Protein AF-A0A7R9LYB0-F1 (afdb_monomer_lite)

Structure (mmCIF, N/CA/C/O backbone):
data_AF-A0A7R9LYB0-F1
#
_entry.id   AF-A0A7R9LYB0-F1
#
loop_
_atom_site.group_PDB
_atom_site.id
_atom_site.type_symbol
_atom_site.label_atom_id
_atom_site.label_alt_id
_atom_site.label_comp_id
_atom_site.label_asym_id
_atom_site.label_entity_id
_atom_site.label_seq_id
_atom_site.pdbx_PDB_ins_code
_atom_site.Cartn_x
_atom_site.Cartn_y
_atom_site.Cartn_z
_atom_site.occupancy
_atom_site.B_iso_or_equiv
_atom_site.auth_seq_id
_atom_site.auth_comp_id
_atom_site.auth_asym_id
_atom_site.auth_atom_id
_atom_site.pdbx_PDB_model_num
ATOM 1 N N . MET A 1 1 ? -12.186 -3.482 5.425 1.00 80.50 1 MET A N 1
ATOM 2 C CA . MET A 1 1 ? -13.319 -2.597 5.095 1.00 80.50 1 MET A CA 1
ATOM 3 C C . MET A 1 1 ? -12.775 -1.192 5.030 1.00 80.50 1 MET A C 1
ATOM 5 O O . MET A 1 1 ? -12.096 -0.794 5.966 1.00 80.50 1 MET A O 1
ATOM 9 N N . ASP A 1 2 ? -13.033 -0.519 3.928 1.00 85.94 2 ASP A N 1
ATOM 10 C CA . ASP A 1 2 ? -12.520 0.788 3.534 1.00 85.94 2 ASP A CA 1
ATOM 11 C C . ASP A 1 2 ? -13.640 1.576 2.843 1.00 85.94 2 ASP A C 1
ATOM 13 O O . ASP A 1 2 ? -14.608 0.981 2.367 1.00 85.94 2 ASP A O 1
ATOM 17 N N . GLU A 1 3 ? -13.522 2.906 2.843 1.00 83.31 3 GLU A N 1
ATOM 18 C CA . GLU A 1 3 ? -14.355 3.819 2.040 1.00 83.31 3 GLU A CA 1
ATOM 19 C C . GLU A 1 3 ? -15.882 3.609 2.158 1.00 83.31 3 GLU A C 1
ATOM 21 O O . GLU A 1 3 ? -16.624 3.648 1.173 1.00 83.31 3 GLU A O 1
ATOM 26 N N . VAL A 1 4 ? -16.390 3.397 3.378 1.00 86.31 4 VAL A N 1
ATOM 27 C CA . VAL A 1 4 ? -17.830 3.193 3.599 1.00 86.31 4 VAL A CA 1
ATOM 28 C C . VAL A 1 4 ? -18.619 4.455 3.227 1.00 86.31 4 VAL A C 1
ATOM 30 O O . VAL A 1 4 ? -18.423 5.531 3.791 1.00 86.31 4 VAL A O 1
ATOM 33 N N . TYR A 1 5 ? -19.560 4.311 2.292 1.00 87.19 5 TYR A N 1
ATOM 34 C CA . TYR A 1 5 ? -20.433 5.396 1.845 1.00 87.19 5 TYR A CA 1
ATOM 35 C C . TYR A 1 5 ? -21.732 5.452 2.664 1.00 87.19 5 TYR A C 1
ATOM 37 O O . TYR A 1 5 ? -22.680 4.695 2.430 1.00 87.19 5 TYR A O 1
ATOM 45 N N . TYR A 1 6 ? -21.782 6.369 3.631 1.00 88.69 6 TYR A N 1
ATOM 46 C CA . TYR A 1 6 ? -22.857 6.435 4.627 1.00 88.69 6 TYR A CA 1
ATOM 47 C C . TYR A 1 6 ? -24.201 6.960 4.108 1.00 88.69 6 TYR A C 1
ATOM 49 O O . TYR A 1 6 ? -25.237 6.600 4.663 1.00 88.69 6 TYR A O 1
ATOM 57 N N . GLU A 1 7 ? -24.233 7.744 3.029 1.00 91.31 7 GLU A N 1
ATOM 58 C CA . GLU A 1 7 ? -25.475 8.371 2.535 1.00 91.31 7 GLU A CA 1
ATOM 59 C C . GLU A 1 7 ? -26.540 7.327 2.135 1.00 91.31 7 GLU A C 1
ATOM 61 O O . GLU A 1 7 ? -27.748 7.537 2.293 1.00 91.31 7 GLU A O 1
ATOM 66 N N . CYS A 1 8 ? -26.112 6.146 1.674 1.00 93.06 8 CYS A N 1
ATOM 67 C CA . CYS A 1 8 ? -27.019 5.032 1.388 1.00 93.06 8 CYS A CA 1
ATOM 68 C C . CYS A 1 8 ? -27.667 4.467 2.666 1.00 93.06 8 CYS A C 1
ATOM 70 O O . CYS A 1 8 ? -28.855 4.145 2.677 1.00 93.06 8 CYS A O 1
ATOM 72 N N . TRP A 1 9 ? -26.917 4.385 3.766 1.00 93.69 9 TRP A N 1
ATOM 73 C CA . TRP A 1 9 ? -27.452 3.950 5.058 1.00 93.69 9 TRP A CA 1
ATOM 74 C C . TRP A 1 9 ? -28.391 4.996 5.650 1.00 93.69 9 TRP A C 1
ATOM 76 O O . TRP A 1 9 ? -29.470 4.664 6.135 1.00 93.69 9 TRP A O 1
ATOM 86 N N . GLU A 1 10 ? -28.018 6.268 5.540 1.00 92.00 10 GLU A N 1
ATOM 87 C CA . GLU A 1 10 ? -28.813 7.391 6.034 1.00 92.00 10 GLU A CA 1
ATOM 88 C C . GLU A 1 10 ? -30.115 7.585 5.255 1.00 92.00 10 GLU A C 1
ATOM 90 O O . GLU A 1 10 ? -31.100 8.072 5.806 1.00 92.00 10 GLU A O 1
ATOM 95 N N . SER A 1 11 ? -30.173 7.204 3.983 1.00 95.06 11 SER A N 1
ATOM 96 C CA . SER A 1 11 ? -31.409 7.289 3.196 1.00 95.06 11 SER A CA 1
ATOM 97 C C . SER A 1 11 ? -32.364 6.112 3.434 1.00 95.06 11 SER A C 1
ATOM 99 O O . SER A 1 11 ? -33.556 6.238 3.151 1.00 95.06 11 SER A O 1
ATOM 101 N N . ASN A 1 12 ? -31.896 4.998 4.007 1.00 96.75 12 ASN A N 1
ATOM 102 C CA . ASN A 1 12 ? -32.693 3.784 4.164 1.00 96.75 12 ASN A CA 1
ATOM 103 C C . ASN A 1 12 ? -33.531 3.784 5.473 1.00 96.75 12 ASN A C 1
ATOM 105 O O . ASN A 1 12 ? -32.969 3.836 6.573 1.00 96.75 12 ASN A O 1
ATOM 109 N N . PRO A 1 13 ? -34.876 3.680 5.399 1.00 97.00 13 PRO A N 1
ATOM 110 C CA . PRO A 1 13 ? -35.744 3.719 6.578 1.00 97.00 13 PRO A CA 1
ATOM 111 C C . PRO A 1 13 ? -35.619 2.487 7.488 1.00 97.00 13 PRO A C 1
ATOM 113 O O . PRO A 1 13 ? -35.791 2.612 8.701 1.00 97.00 13 PRO A O 1
ATOM 116 N N . GLU A 1 14 ? -35.301 1.311 6.946 1.00 97.81 14 GLU A N 1
ATOM 117 C CA . GLU A 1 14 ? -35.107 0.092 7.741 1.00 97.81 14 GLU A CA 1
ATOM 118 C C . GLU A 1 14 ? -33.824 0.178 8.567 1.00 97.81 14 GLU A C 1
ATOM 120 O O . GLU A 1 14 ? -33.823 -0.172 9.747 1.00 97.81 14 GLU A O 1
ATOM 125 N N . ILE A 1 15 ? -32.756 0.723 7.977 1.00 96.56 15 ILE A N 1
ATOM 126 C CA . ILE A 1 15 ? -31.487 0.953 8.677 1.00 96.56 15 ILE A CA 1
ATOM 127 C C . ILE A 1 15 ? -31.677 1.989 9.787 1.00 96.56 15 ILE A C 1
ATOM 129 O O . ILE A 1 15 ? -31.245 1.761 10.915 1.00 96.56 15 ILE A O 1
ATOM 133 N N . LYS A 1 16 ? -32.396 3.086 9.518 1.00 95.38 16 LYS A N 1
ATOM 134 C CA . LYS A 1 16 ? -32.750 4.074 10.551 1.00 95.38 16 LYS A CA 1
ATOM 135 C C . LYS A 1 16 ? -33.521 3.456 11.711 1.00 95.38 16 LYS A C 1
ATOM 137 O O . LYS A 1 16 ? -33.224 3.753 12.866 1.00 95.38 16 LYS A O 1
ATOM 142 N N . LYS A 1 17 ? -34.495 2.591 11.414 1.00 97.12 17 LYS A N 1
ATOM 143 C CA . LYS A 1 17 ? -35.249 1.871 12.444 1.00 97.12 17 LYS A CA 1
ATOM 144 C C . LYS A 1 17 ? -34.332 0.963 13.264 1.00 97.12 17 LYS A C 1
ATOM 146 O O . LYS A 1 17 ? -34.366 1.022 14.484 1.00 97.12 17 LYS A O 1
ATOM 151 N N . PHE A 1 18 ? -33.474 0.188 12.607 1.00 97.19 18 PHE A N 1
ATOM 152 C CA . PHE A 1 18 ? -32.506 -0.680 13.277 1.00 97.19 18 PHE A CA 1
ATOM 153 C C . PHE A 1 18 ? -31.550 0.099 14.194 1.00 97.19 18 PHE A C 1
ATOM 155 O O . PHE A 1 18 ? -31.307 -0.309 15.328 1.00 97.19 18 PHE A O 1
ATOM 162 N N . MET A 1 19 ? -31.044 1.246 13.729 1.00 96.69 19 MET A N 1
ATOM 163 C CA . MET A 1 19 ? -30.216 2.141 14.539 1.00 96.69 19 MET A CA 1
ATOM 164 C C . MET A 1 19 ? -30.979 2.654 15.763 1.00 96.69 19 MET A C 1
ATOM 166 O O . MET A 1 19 ? -30.444 2.621 16.869 1.00 96.69 19 MET A O 1
ATOM 170 N N . HIS A 1 20 ? -32.234 3.072 15.584 1.00 95.75 20 HIS A N 1
ATOM 171 C CA . HIS A 1 20 ? -33.090 3.518 16.682 1.00 95.75 20 HIS A CA 1
ATOM 172 C C . HIS A 1 20 ? -33.332 2.400 17.710 1.00 95.75 20 HIS A C 1
ATOM 174 O O . HIS A 1 20 ? -33.178 2.629 18.907 1.00 95.75 20 HIS A O 1
ATOM 180 N N . ASP A 1 21 ? -33.634 1.181 17.257 1.00 97.06 21 ASP A N 1
ATOM 181 C CA . ASP A 1 21 ? -33.881 0.018 18.122 1.00 97.06 21 ASP A CA 1
ATOM 182 C C . ASP A 1 21 ? -32.646 -0.367 18.965 1.00 97.06 21 ASP A C 1
ATOM 184 O O . ASP A 1 21 ? -32.781 -0.920 20.058 1.00 97.06 21 ASP A O 1
ATOM 188 N N . LEU A 1 22 ? -31.437 -0.045 18.488 1.00 95.44 22 LEU A N 1
ATOM 189 C CA . LEU A 1 22 ? -30.170 -0.280 19.188 1.00 95.44 22 LEU A CA 1
ATOM 190 C C . LEU A 1 22 ? -29.573 0.975 19.849 1.00 95.44 22 LEU A C 1
ATOM 192 O O . LEU A 1 22 ? -28.426 0.932 20.298 1.00 95.44 22 LEU A O 1
ATOM 196 N N . ASN A 1 23 ? -30.330 2.073 19.946 1.00 95.88 23 ASN A N 1
ATOM 197 C CA . ASN A 1 23 ? -29.885 3.354 20.513 1.00 95.88 23 ASN A CA 1
ATOM 198 C C . ASN A 1 23 ? -28.607 3.921 19.859 1.00 95.88 23 ASN A C 1
ATOM 200 O O . ASN A 1 23 ? -27.772 4.534 20.528 1.00 95.88 23 ASN A O 1
ATOM 204 N N . MET A 1 24 ? -28.441 3.716 18.553 1.00 94.38 24 MET A N 1
ATOM 205 C CA . MET A 1 24 ? -27.345 4.286 17.772 1.00 94.38 24 MET A CA 1
ATOM 206 C C . MET A 1 24 ? -27.738 5.667 17.247 1.00 94.38 24 MET A C 1
ATOM 208 O O . MET A 1 24 ? -28.782 5.834 16.618 1.00 94.38 24 MET A O 1
ATOM 212 N N . THR A 1 25 ? -26.882 6.657 17.480 1.00 89.94 25 THR A N 1
ATOM 213 C CA . THR A 1 25 ? -27.077 8.049 17.058 1.00 89.94 25 THR A CA 1
ATOM 214 C C . THR A 1 25 ? -26.298 8.403 15.796 1.00 89.94 25 THR A C 1
ATOM 216 O O . THR A 1 25 ? -26.693 9.326 15.088 1.00 89.94 25 THR A O 1
ATOM 219 N N . THR A 1 26 ? -25.212 7.684 15.491 1.00 88.88 26 THR A N 1
ATOM 220 C CA . THR A 1 26 ? -24.354 7.959 14.328 1.00 88.88 26 THR A CA 1
ATOM 221 C C . THR A 1 26 ? -24.135 6.717 13.468 1.00 88.88 26 THR A C 1
ATOM 223 O O . THR A 1 26 ? -24.133 5.585 13.953 1.00 88.88 26 THR A O 1
ATOM 226 N N . THR A 1 27 ? -23.904 6.919 12.171 1.00 87.19 27 THR A N 1
ATOM 227 C CA . THR A 1 27 ? -23.544 5.847 11.227 1.00 87.19 27 THR A CA 1
ATOM 228 C C . THR A 1 27 ? -22.205 5.187 11.566 1.00 87.19 27 THR A C 1
ATOM 230 O O . THR A 1 27 ? -22.052 3.991 11.338 1.00 87.19 27 THR A O 1
ATOM 233 N N . ALA A 1 28 ? -21.287 5.904 12.222 1.00 82.81 28 ALA A N 1
ATOM 234 C CA . ALA A 1 28 ? -20.055 5.329 12.769 1.00 82.81 28 ALA A CA 1
ATOM 235 C C . ALA A 1 28 ? -20.325 4.261 13.851 1.00 82.81 28 ALA A C 1
ATOM 237 O O . ALA A 1 28 ? -19.621 3.259 13.928 1.00 82.81 28 ALA A O 1
ATOM 238 N N . GLN A 1 29 ? -21.374 4.413 14.671 1.00 88.25 29 GLN A N 1
ATOM 239 C CA . GLN A 1 29 ? -21.763 3.374 15.638 1.00 88.25 29 GLN A CA 1
ATOM 240 C C . GLN A 1 29 ? -22.356 2.137 14.952 1.00 88.25 29 GLN A C 1
ATOM 242 O O . GLN A 1 29 ? -22.138 1.012 15.404 1.00 88.25 29 GLN A O 1
ATOM 247 N N . LEU A 1 30 ? -23.079 2.335 13.847 1.00 91.75 30 LEU A N 1
ATOM 248 C CA . LEU A 1 30 ? -23.568 1.236 13.018 1.00 91.75 30 LEU A CA 1
ATOM 249 C C . LEU A 1 30 ? -22.404 0.488 12.347 1.00 91.75 30 LEU A C 1
ATOM 251 O O . LEU A 1 30 ? -22.368 -0.743 12.361 1.00 91.75 30 LEU A O 1
ATOM 255 N N . GLU A 1 31 ? -21.421 1.222 11.827 1.00 88.31 31 GLU A N 1
ATOM 256 C CA . GLU A 1 31 ? -20.181 0.661 11.290 1.00 88.31 31 GLU A CA 1
ATOM 257 C C . GLU A 1 31 ? -19.425 -0.137 12.368 1.00 88.31 31 GLU A C 1
ATOM 259 O O . GLU A 1 31 ? -19.104 -1.308 12.166 1.00 88.31 31 GLU A O 1
ATOM 264 N N . GLN A 1 32 ? -19.231 0.447 13.554 1.00 85.94 32 GLN A N 1
ATOM 265 C CA . GLN A 1 32 ? -18.648 -0.216 14.724 1.00 85.94 32 GLN A CA 1
ATOM 266 C C . GLN A 1 32 ? -19.373 -1.523 15.066 1.00 85.94 32 GLN A C 1
ATOM 268 O O . GLN A 1 32 ? -18.720 -2.523 15.385 1.00 85.94 32 GLN A O 1
ATOM 273 N N . TYR A 1 33 ? -20.707 -1.528 15.027 1.00 91.06 33 TYR A N 1
ATOM 274 C CA . TYR A 1 33 ? -21.511 -2.721 15.283 1.00 91.06 33 TYR A CA 1
ATOM 275 C C . TYR A 1 33 ? -21.243 -3.813 14.241 1.00 91.06 33 TYR A C 1
ATOM 277 O O . TYR A 1 33 ? -20.996 -4.967 14.604 1.00 91.06 33 TYR A O 1
ATOM 285 N N . TYR A 1 34 ? -21.242 -3.448 12.956 1.00 91.88 34 TYR A N 1
ATOM 286 C CA . TYR A 1 34 ? -20.966 -4.367 11.853 1.00 91.88 34 TYR A CA 1
ATOM 287 C C . TYR A 1 34 ? -19.551 -4.954 11.931 1.00 91.88 34 TYR A C 1
ATOM 289 O O . TYR A 1 34 ? -19.383 -6.178 11.882 1.00 91.88 34 TYR A O 1
ATOM 297 N N . VAL A 1 35 ? -18.537 -4.099 12.106 1.00 87.94 35 VAL A N 1
ATOM 298 C CA . VAL A 1 35 ? -17.134 -4.519 12.193 1.00 87.94 35 VAL A CA 1
ATOM 299 C C . VAL A 1 35 ? -16.946 -5.442 13.385 1.00 87.94 35 VAL A C 1
ATOM 301 O O . VAL A 1 35 ? -16.498 -6.570 13.203 1.00 87.94 35 VAL A O 1
ATOM 304 N N . LYS A 1 36 ? -17.373 -5.034 14.587 1.00 86.25 36 LYS A N 1
ATOM 305 C CA . LYS A 1 36 ? -17.210 -5.845 15.802 1.00 86.25 36 LYS A CA 1
ATOM 306 C C . LYS A 1 36 ? -17.816 -7.237 15.647 1.00 86.25 36 LYS A C 1
ATOM 308 O O . LYS A 1 36 ? -17.147 -8.231 15.917 1.00 86.25 36 LYS A O 1
ATOM 313 N N . ARG A 1 37 ? -19.054 -7.322 15.154 1.00 90.62 37 ARG A N 1
ATOM 314 C CA . ARG A 1 37 ? -19.733 -8.604 14.931 1.00 90.62 37 ARG A CA 1
ATOM 315 C C . ARG A 1 37 ? -19.001 -9.471 13.903 1.00 90.62 37 ARG A C 1
ATOM 317 O O . ARG A 1 37 ? -18.905 -10.684 14.082 1.00 90.62 37 ARG A O 1
ATOM 324 N N . THR A 1 38 ? -18.468 -8.861 12.846 1.00 89.88 38 THR A N 1
ATOM 325 C CA . THR A 1 38 ? -17.685 -9.563 11.818 1.00 89.88 38 THR A CA 1
ATOM 326 C C . THR A 1 38 ? -16.393 -10.133 12.401 1.00 89.88 38 THR A C 1
ATOM 328 O O . THR A 1 38 ? -16.115 -11.317 12.222 1.00 89.88 38 THR A O 1
ATOM 331 N N . LEU A 1 39 ? -15.647 -9.339 13.171 1.00 85.69 39 LEU A N 1
ATOM 332 C CA . LEU A 1 39 ? -14.410 -9.784 13.820 1.00 85.69 39 LEU A CA 1
ATOM 333 C C . LEU A 1 39 ? -14.656 -10.903 14.836 1.00 85.69 39 LEU A C 1
ATOM 335 O O . LEU A 1 39 ? -13.909 -11.878 14.876 1.00 85.69 39 LEU A O 1
ATOM 339 N N . GLU A 1 40 ? -15.726 -10.802 15.627 1.00 86.75 40 GLU A N 1
ATOM 340 C CA . GLU A 1 40 ? -16.130 -11.858 16.559 1.00 86.75 40 GLU A CA 1
ATOM 341 C C . GLU A 1 40 ? -16.438 -13.174 15.832 1.00 86.75 40 GLU A C 1
ATOM 343 O O . GLU A 1 40 ? -16.074 -14.244 16.323 1.00 86.75 40 GLU A O 1
ATOM 348 N N . ASN A 1 41 ? -17.076 -13.117 14.660 1.00 90.25 41 ASN A N 1
ATOM 349 C CA . ASN A 1 41 ? -17.347 -14.305 13.852 1.00 90.25 41 ASN A CA 1
ATOM 350 C C . ASN A 1 41 ? -16.057 -14.928 13.306 1.00 90.25 41 ASN A C 1
ATOM 352 O O . ASN A 1 41 ? -15.877 -16.136 13.436 1.00 90.25 41 ASN A O 1
ATOM 356 N N . VAL A 1 42 ? -15.141 -14.123 12.761 1.00 89.19 42 VAL A N 1
ATOM 357 C CA . VAL A 1 42 ? -13.844 -14.614 12.259 1.00 89.19 42 VAL A CA 1
ATOM 358 C C . VAL A 1 42 ? -13.035 -15.259 13.388 1.00 89.19 42 VAL A C 1
ATOM 360 O O . VAL A 1 42 ? -12.526 -16.371 13.236 1.00 89.19 42 VAL A O 1
ATOM 363 N N . LYS A 1 43 ? -13.011 -14.621 14.565 1.00 85.44 43 LYS A N 1
ATOM 364 C CA . LYS A 1 43 ? -12.331 -15.143 15.755 1.00 85.44 43 LYS A CA 1
ATOM 365 C C . LYS A 1 43 ? -12.908 -16.478 16.226 1.00 85.44 43 LYS A C 1
ATOM 367 O O . LYS A 1 43 ? -12.147 -17.365 16.599 1.00 85.44 43 LYS A O 1
ATOM 372 N N . LYS A 1 44 ? -14.234 -16.656 16.189 1.00 90.88 44 LYS A N 1
ATOM 373 C CA . LYS A 1 44 ? -14.890 -17.931 16.548 1.00 90.88 44 LYS A CA 1
ATOM 374 C C . LYS A 1 44 ? -14.483 -19.090 15.638 1.00 90.88 44 LYS A C 1
ATOM 376 O O . LYS A 1 44 ? -14.501 -20.230 16.087 1.00 90.88 44 LYS A O 1
ATOM 381 N N . ILE A 1 45 ? -14.120 -18.805 14.389 1.00 92.56 45 ILE A N 1
ATOM 382 C CA . ILE A 1 45 ? -13.674 -19.811 13.415 1.00 92.56 45 ILE A CA 1
ATOM 383 C C . ILE A 1 45 ? -12.163 -20.102 13.577 1.00 92.56 45 ILE A C 1
ATOM 385 O O . ILE A 1 45 ? -11.653 -21.068 13.022 1.00 92.56 45 ILE A O 1
ATOM 389 N N . GLY A 1 46 ? -11.445 -19.320 14.392 1.00 89.31 46 GLY A N 1
ATOM 390 C CA . GLY A 1 46 ? -10.027 -19.534 14.699 1.00 89.31 46 GLY A CA 1
ATOM 391 C C . GLY A 1 46 ? -9.056 -18.864 13.726 1.00 89.31 46 GLY A C 1
ATOM 392 O O . GLY A 1 46 ? -7.861 -19.146 13.776 1.00 89.31 46 GLY A O 1
ATOM 393 N N . TYR A 1 47 ? -9.540 -17.970 12.859 1.00 89.12 47 TYR A N 1
ATOM 394 C CA . TYR A 1 47 ? -8.689 -17.197 11.957 1.00 89.12 47 TYR A CA 1
ATOM 395 C C . TYR A 1 47 ? -8.284 -15.855 12.571 1.00 89.12 47 TYR A C 1
ATOM 397 O O . TYR A 1 47 ? -9.041 -15.225 13.313 1.00 89.12 47 TYR A O 1
ATOM 405 N N . LYS A 1 48 ? -7.081 -15.403 12.211 1.00 85.00 48 LYS A N 1
ATOM 406 C CA . LYS A 1 48 ? -6.653 -14.014 12.398 1.00 85.00 48 LYS A CA 1
ATOM 407 C C . LYS A 1 48 ? -7.253 -13.146 11.298 1.00 85.00 48 LYS A C 1
ATOM 409 O O . LYS A 1 48 ? -7.668 -13.650 10.256 1.00 85.00 48 LYS A O 1
ATOM 414 N N . TYR A 1 49 ? -7.275 -11.841 11.519 1.00 85.69 49 TYR A N 1
ATOM 415 C CA . TYR A 1 49 ? -7.805 -10.898 10.548 1.00 85.69 49 TYR A CA 1
ATOM 416 C C . TYR A 1 49 ? -6.907 -9.672 10.408 1.00 85.69 49 TYR A C 1
ATOM 418 O O . TYR A 1 49 ? -6.232 -9.243 11.346 1.00 85.69 49 TYR A O 1
ATOM 426 N N . MET A 1 50 ? -6.954 -9.108 9.207 1.00 91.69 50 MET A N 1
ATOM 427 C CA . MET A 1 50 ? -6.357 -7.835 8.841 1.00 91.69 50 MET A CA 1
ATOM 428 C C . MET A 1 50 ? -7.472 -6.912 8.351 1.00 91.69 50 MET A C 1
ATOM 430 O O . MET A 1 50 ? -8.428 -7.367 7.719 1.00 91.69 50 MET A O 1
ATOM 434 N N . THR A 1 51 ? -7.379 -5.622 8.658 1.00 92.75 51 THR A N 1
ATOM 435 C CA . THR A 1 51 ? -8.311 -4.610 8.148 1.00 92.75 51 THR A CA 1
ATOM 436 C C . THR A 1 51 ? -7.550 -3.417 7.602 1.00 92.75 51 THR A C 1
ATOM 438 O O . THR A 1 51 ? -6.507 -3.061 8.136 1.00 92.75 51 THR A O 1
ATOM 441 N N . TRP A 1 52 ? -8.119 -2.735 6.612 1.00 95.00 52 TRP A N 1
ATOM 442 C CA . TRP A 1 52 ? -7.759 -1.351 6.314 1.00 95.00 52 TRP A CA 1
ATOM 443 C C . TRP A 1 52 ? -7.929 -0.453 7.544 1.00 95.00 52 TRP A C 1
ATOM 445 O O . TRP A 1 52 ? -8.692 -0.789 8.454 1.00 95.00 52 TRP A O 1
ATOM 455 N N . GLN A 1 53 ? -7.231 0.682 7.566 1.00 94.69 53 GLN A N 1
ATOM 456 C CA . GLN A 1 53 ? -7.202 1.613 8.700 1.00 94.69 53 GLN A CA 1
ATOM 457 C C . GLN A 1 53 ? -8.548 2.267 9.063 1.00 94.69 53 GLN A C 1
ATOM 459 O O . GLN A 1 53 ? -8.710 2.699 10.202 1.00 94.69 53 GLN A O 1
ATOM 464 N N . ASP A 1 54 ? -9.520 2.321 8.147 1.00 92.12 54 ASP A N 1
ATOM 465 C CA . ASP A 1 54 ? -10.771 3.080 8.298 1.00 92.12 54 ASP A CA 1
ATOM 466 C C . ASP A 1 54 ? -11.553 2.807 9.586 1.00 92.12 54 ASP A C 1
ATOM 468 O O . ASP A 1 54 ? -11.891 3.776 10.267 1.00 92.12 54 ASP A O 1
ATOM 472 N N . PRO A 1 55 ? -11.784 1.549 10.012 1.00 88.62 55 PRO A N 1
ATOM 473 C CA . PRO A 1 55 ? -12.475 1.302 11.269 1.00 88.62 55 PRO A CA 1
ATOM 474 C C . PRO A 1 55 ? -11.717 1.924 12.445 1.00 88.62 55 PRO A C 1
ATOM 476 O O . PRO A 1 55 ? -12.313 2.565 13.307 1.00 88.62 55 PRO A O 1
ATOM 479 N N . VAL A 1 56 ? -10.388 1.792 12.475 1.00 90.19 56 VAL A N 1
ATOM 480 C CA . VAL A 1 56 ? -9.568 2.320 13.573 1.00 90.19 56 VAL A CA 1
ATOM 481 C C . VAL A 1 56 ? -9.595 3.850 13.596 1.00 90.19 56 VAL A C 1
ATOM 483 O O . VAL A 1 56 ? -9.675 4.422 14.690 1.00 90.19 56 VAL A O 1
ATOM 486 N N . ASP A 1 57 ? -9.583 4.487 12.419 1.00 89.50 57 ASP A N 1
ATOM 487 C CA . ASP A 1 57 ? -9.745 5.937 12.246 1.00 89.50 57 ASP A CA 1
ATOM 488 C C . ASP A 1 57 ? -11.115 6.416 12.759 1.00 89.50 57 ASP A C 1
ATOM 490 O O . ASP A 1 57 ? -11.201 7.456 13.413 1.00 89.50 57 ASP A O 1
ATOM 494 N N . ASN A 1 58 ? -12.170 5.623 12.545 1.00 84.56 58 ASN A N 1
ATOM 495 C CA . ASN A 1 58 ? -13.543 5.914 12.975 1.00 84.56 58 ASN A CA 1
ATOM 496 C C . ASN A 1 58 ? -13.807 5.571 14.454 1.00 84.56 58 ASN A C 1
ATOM 498 O O . ASN A 1 58 ? -14.947 5.595 14.919 1.00 84.56 58 ASN A O 1
ATOM 502 N N . GLY A 1 59 ? -12.754 5.275 15.221 1.00 81.19 59 GLY A N 1
ATOM 503 C CA . GLY A 1 59 ? -12.850 4.995 16.651 1.00 81.19 59 GLY A CA 1
ATOM 504 C C . GLY A 1 59 ? -13.181 3.543 16.982 1.00 81.19 59 GLY A C 1
ATOM 505 O O . GLY A 1 59 ? -13.403 3.241 18.153 1.00 81.19 59 GLY A O 1
ATOM 506 N N . VAL A 1 60 ? -13.152 2.641 15.995 1.00 81.44 60 VAL A N 1
ATOM 507 C CA . VAL A 1 60 ? -13.415 1.224 16.228 1.00 81.44 60 VAL A CA 1
ATOM 508 C C . VAL A 1 60 ? -12.298 0.583 17.041 1.00 81.44 60 VAL A C 1
ATOM 510 O O . VAL A 1 60 ? -11.106 0.726 16.745 1.00 81.44 60 VAL A O 1
ATOM 513 N N . GLU A 1 61 ? -12.693 -0.121 18.100 1.00 82.44 61 GLU A N 1
ATOM 514 C CA . GLU A 1 61 ? -11.793 -0.957 18.890 1.00 82.44 61 GLU A CA 1
ATOM 515 C C . GLU A 1 61 ? -11.685 -2.353 18.271 1.00 82.44 61 GLU A C 1
ATOM 517 O O . GLU A 1 61 ? -12.667 -3.089 18.152 1.00 82.44 61 GLU A O 1
ATOM 522 N N . MET A 1 62 ? -10.464 -2.713 17.886 1.00 83.25 62 MET A N 1
ATOM 523 C CA . MET A 1 62 ? -10.103 -4.022 17.347 1.00 83.25 62 MET A CA 1
ATOM 524 C C . MET A 1 62 ? -9.470 -4.874 18.459 1.00 83.25 62 MET A C 1
ATOM 526 O O . MET A 1 62 ? -8.941 -4.330 19.435 1.00 83.25 62 MET A O 1
ATOM 530 N N . ALA A 1 63 ? -9.469 -6.205 18.332 1.00 82.69 63 ALA A N 1
ATOM 531 C CA . ALA A 1 63 ? -8.723 -7.042 19.279 1.00 82.69 63 ALA A CA 1
ATOM 532 C C . ALA A 1 63 ? -7.213 -6.739 19.234 1.00 82.69 63 ALA A C 1
ATOM 534 O O . ALA A 1 63 ? -6.686 -6.259 18.232 1.00 82.69 63 ALA A O 1
ATOM 535 N N . SER A 1 64 ? -6.499 -7.024 20.318 1.00 83.19 64 SER A N 1
ATOM 536 C CA . SER A 1 64 ? -5.076 -6.686 20.455 1.00 83.19 64 SER A CA 1
ATOM 537 C C . SER A 1 64 ? -4.158 -7.367 19.433 1.00 83.19 64 SER A C 1
ATOM 539 O O . SER A 1 64 ? -3.081 -6.859 19.160 1.00 83.19 64 SER A O 1
ATOM 541 N N . ASP A 1 65 ? -4.567 -8.508 18.882 1.00 85.62 65 ASP A N 1
ATOM 542 C CA . ASP A 1 65 ? -3.839 -9.292 17.877 1.00 85.62 65 ASP A CA 1
ATOM 543 C C . ASP A 1 65 ? -4.224 -8.942 16.428 1.00 85.62 65 ASP A C 1
ATOM 545 O O . ASP A 1 65 ? -3.881 -9.670 15.498 1.00 85.62 65 ASP A O 1
ATOM 549 N N . SER A 1 66 ? -4.946 -7.836 16.231 1.00 88.44 66 SER A N 1
ATOM 550 C CA . SER A 1 66 ? -5.361 -7.366 14.906 1.00 88.44 66 SER A CA 1
ATOM 551 C C . SER A 1 66 ? -4.204 -6.708 14.158 1.00 88.44 66 SER A C 1
ATOM 553 O O . SER A 1 66 ? -3.436 -5.942 14.744 1.00 88.44 66 SER A O 1
ATOM 555 N N . VAL A 1 67 ? -4.154 -6.930 12.843 1.00 94.56 67 VAL A N 1
ATOM 556 C CA . VAL A 1 67 ? -3.252 -6.212 11.933 1.00 94.56 67 VAL A CA 1
ATOM 557 C C . VAL A 1 67 ? -4.029 -5.120 11.198 1.00 94.56 67 VAL A C 1
ATOM 559 O O . VAL A 1 67 ? -5.123 -5.360 10.679 1.00 94.56 67 VAL A O 1
ATOM 562 N N . VAL A 1 68 ? -3.470 -3.912 11.160 1.00 95.75 68 VAL A N 1
ATOM 563 C CA . VAL A 1 68 ? -4.061 -2.741 10.507 1.00 95.75 68 VAL A CA 1
ATOM 564 C C . VAL A 1 68 ? -3.223 -2.354 9.294 1.00 95.75 68 VAL A C 1
ATOM 566 O O . VAL A 1 68 ? -2.041 -2.046 9.411 1.00 95.75 68 VAL A O 1
ATOM 569 N N . GLN A 1 69 ? -3.837 -2.342 8.121 1.00 97.25 69 GLN A N 1
ATOM 570 C CA . GLN A 1 69 ? -3.194 -1.943 6.883 1.00 97.25 69 GLN A CA 1
ATOM 571 C C . GLN A 1 69 ? -3.404 -0.446 6.637 1.00 97.25 69 GLN A C 1
ATOM 573 O O . GLN A 1 69 ? -4.536 0.023 6.467 1.00 97.25 69 GLN A O 1
ATOM 578 N N . LEU A 1 70 ? -2.303 0.304 6.643 1.00 96.62 70 LEU A N 1
ATOM 579 C CA . LEU A 1 70 ? -2.292 1.734 6.354 1.00 96.62 70 LEU A CA 1
ATOM 580 C C . LEU A 1 70 ? -2.228 1.948 4.853 1.00 96.62 70 LEU A C 1
ATOM 582 O O . LEU A 1 70 ? -1.339 1.418 4.184 1.00 96.62 70 LEU A O 1
ATOM 586 N N . TRP A 1 71 ? -3.162 2.738 4.343 1.00 96.12 71 TRP A N 1
ATOM 587 C CA . TRP A 1 71 ? -3.318 2.959 2.911 1.00 96.12 71 TRP A CA 1
ATOM 588 C C . TRP A 1 71 ? -3.548 4.425 2.544 1.00 96.12 71 TRP A C 1
ATOM 590 O O . TRP A 1 71 ? -3.288 4.814 1.412 1.00 96.12 71 TRP A O 1
ATOM 600 N N . LYS A 1 72 ? -3.968 5.265 3.499 1.00 95.50 72 LYS A N 1
ATOM 601 C CA . LYS A 1 72 ? -4.200 6.695 3.269 1.00 95.50 72 LYS A CA 1
ATOM 602 C C . LYS A 1 72 ? -2.879 7.459 3.248 1.00 95.50 72 LYS A C 1
ATOM 604 O O . LYS A 1 72 ? -2.028 7.252 4.118 1.00 95.50 72 LYS A O 1
ATOM 609 N N . ASP A 1 73 ? -2.743 8.361 2.283 1.00 94.25 73 ASP A N 1
ATOM 610 C CA . ASP A 1 73 ? -1.655 9.333 2.178 1.00 94.25 73 ASP A CA 1
ATOM 611 C C . ASP A 1 73 ? -2.099 10.562 1.370 1.00 94.25 73 ASP A C 1
ATOM 613 O O . ASP A 1 73 ? -3.065 10.489 0.606 1.00 94.25 73 ASP A O 1
ATOM 617 N N . THR A 1 74 ? -1.386 11.684 1.508 1.00 92.38 74 THR A N 1
ATOM 618 C CA . THR A 1 74 ? -1.651 12.926 0.758 1.00 92.38 74 THR A CA 1
ATOM 619 C C . THR A 1 74 ? -1.619 12.728 -0.756 1.00 92.38 74 THR A C 1
ATOM 621 O O . THR A 1 74 ? -2.291 13.461 -1.482 1.00 92.38 74 THR A O 1
ATOM 624 N N . GLU A 1 75 ? -0.885 11.729 -1.247 1.00 86.81 75 GLU A N 1
ATOM 625 C CA . GLU A 1 75 ? -0.832 11.387 -2.667 1.00 86.81 75 GLU A CA 1
ATOM 626 C C . GLU A 1 75 ? -2.165 10.900 -3.247 1.00 86.81 75 GLU A C 1
ATOM 628 O O . GLU A 1 75 ? -2.386 11.031 -4.451 1.00 86.81 75 GLU A O 1
ATOM 633 N N . LEU A 1 76 ? -3.070 10.380 -2.411 1.00 89.19 76 LEU A N 1
ATOM 634 C CA . LEU A 1 76 ? -4.399 9.937 -2.842 1.00 89.19 76 LEU A CA 1
ATOM 635 C C . LEU A 1 76 ? -5.400 11.093 -2.954 1.00 89.19 76 LEU A C 1
ATOM 637 O O . LEU A 1 76 ? -6.448 10.950 -3.585 1.00 89.19 76 LEU A O 1
ATOM 641 N N . GLY A 1 77 ? -5.090 12.252 -2.369 1.00 89.44 77 GLY A N 1
ATOM 642 C CA . GLY A 1 77 ? -5.925 13.440 -2.467 1.00 89.44 77 GLY A CA 1
ATOM 643 C C . GLY A 1 77 ? -5.799 14.393 -1.276 1.00 89.44 77 GLY A C 1
ATOM 644 O O . GLY A 1 77 ? -5.301 14.026 -0.212 1.00 89.44 77 GLY A O 1
ATOM 645 N N . PRO A 1 78 ? -6.320 15.626 -1.419 1.00 89.25 78 PRO A N 1
ATOM 646 C CA . PRO A 1 78 ? -6.151 16.699 -0.434 1.00 89.25 78 PRO A CA 1
ATOM 647 C C . PRO A 1 78 ? -6.898 16.465 0.887 1.00 89.25 78 PRO A C 1
ATOM 649 O O . PRO A 1 78 ? -6.685 17.197 1.849 1.00 89.25 78 PRO A O 1
ATOM 652 N N . ILE A 1 79 ? -7.798 15.479 0.932 1.00 90.69 79 ILE A N 1
ATOM 653 C CA . ILE A 1 79 ? -8.554 15.117 2.138 1.00 90.69 79 ILE A CA 1
ATOM 654 C C . ILE A 1 79 ? -7.737 14.257 3.110 1.00 90.69 79 ILE A C 1
ATOM 656 O O . ILE A 1 79 ? -8.098 14.147 4.282 1.00 90.69 79 ILE A O 1
ATOM 660 N N . TYR A 1 80 ? -6.655 13.639 2.631 1.00 93.31 80 TYR A N 1
ATOM 661 C CA . TYR A 1 80 ? -5.823 12.743 3.421 1.00 93.31 80 TYR A CA 1
ATOM 662 C C . TYR A 1 80 ? -4.619 13.476 4.009 1.00 93.31 80 TYR A C 1
ATOM 664 O O . TYR A 1 80 ? -4.143 14.481 3.483 1.00 93.31 80 TYR A O 1
ATOM 672 N N . LYS A 1 81 ? -4.132 12.957 5.134 1.00 93.31 81 LYS A N 1
ATOM 673 C CA . LYS A 1 81 ? -2.922 13.433 5.816 1.00 93.31 81 LYS A CA 1
ATOM 674 C C . LYS A 1 81 ? -1.706 12.617 5.365 1.00 93.31 81 LYS A C 1
ATOM 676 O O . LYS A 1 81 ? -1.892 11.550 4.782 1.00 93.31 81 LYS A O 1
ATOM 681 N N . PRO A 1 82 ? -0.470 13.063 5.652 1.00 93.62 82 PRO A N 1
ATOM 682 C CA . PRO A 1 82 ? 0.706 12.227 5.441 1.00 93.62 82 PRO A CA 1
ATOM 683 C C . PRO A 1 82 ? 0.553 10.898 6.187 1.00 93.62 82 PRO A C 1
ATOM 685 O O . PRO A 1 82 ? 0.153 10.897 7.355 1.00 93.62 82 PRO A O 1
ATOM 688 N N . TRP A 1 83 ? 0.887 9.775 5.547 1.00 93.69 83 TRP A N 1
ATOM 689 C CA . TRP A 1 83 ? 0.708 8.433 6.126 1.00 93.69 83 TRP A CA 1
ATOM 690 C C . TRP A 1 83 ? 1.316 8.297 7.537 1.00 93.69 83 TRP A C 1
ATOM 692 O O . TRP A 1 83 ? 0.724 7.677 8.422 1.00 93.69 83 TRP A O 1
ATOM 702 N N . GLY A 1 84 ? 2.452 8.958 7.792 1.00 92.62 84 GLY A N 1
ATOM 703 C CA . GLY A 1 84 ? 3.130 8.962 9.093 1.00 92.62 84 GLY A CA 1
ATOM 704 C C . GLY A 1 84 ? 2.314 9.575 10.240 1.00 92.62 84 GLY A C 1
ATOM 705 O O . GLY A 1 84 ? 2.556 9.264 11.408 1.00 92.62 84 GLY A O 1
ATOM 706 N N . GLU A 1 85 ? 1.319 10.416 9.943 1.00 92.88 85 GLU A N 1
ATOM 707 C CA . GLU A 1 85 ? 0.402 10.966 10.947 1.00 92.88 85 GLU A CA 1
ATOM 708 C C . GLU A 1 85 ? -0.678 9.966 11.376 1.00 92.88 85 GLU A C 1
ATOM 710 O O . GLU A 1 85 ? -1.098 9.993 12.536 1.00 92.88 85 GLU A O 1
ATOM 715 N N . TYR A 1 86 ? -1.093 9.057 10.485 1.00 93.88 86 TYR A N 1
ATOM 716 C CA . TYR A 1 86 ? -2.060 7.999 10.803 1.00 93.88 86 TYR A CA 1
ATOM 717 C C . TYR A 1 86 ? -1.459 6.906 11.695 1.00 93.88 86 TYR A C 1
ATOM 719 O O . TYR A 1 86 ? -2.182 6.268 12.457 1.00 93.88 86 TYR A O 1
ATOM 727 N N . ILE A 1 87 ? -0.134 6.727 11.677 1.00 93.25 87 ILE A N 1
ATOM 728 C CA . ILE A 1 87 ? 0.539 5.698 12.482 1.00 93.25 87 ILE A CA 1
ATOM 729 C C . ILE A 1 87 ? 0.385 5.956 13.980 1.00 93.25 87 ILE A C 1
ATOM 731 O O . ILE A 1 87 ? 0.058 5.041 14.727 1.00 93.25 87 ILE A O 1
ATOM 735 N N . LYS A 1 88 ? 0.586 7.193 14.448 1.00 90.06 88 LYS A N 1
ATOM 736 C CA . LYS A 1 88 ? 0.587 7.519 15.888 1.00 90.06 88 LYS A CA 1
ATOM 737 C C . LYS A 1 88 ? -0.660 7.033 16.648 1.00 90.06 88 LYS A C 1
ATOM 739 O O . LYS A 1 88 ? -0.493 6.396 17.690 1.00 90.06 88 LYS A O 1
ATOM 744 N N . PRO A 1 89 ? -1.906 7.322 16.217 1.00 91.62 89 PRO A N 1
ATOM 745 C CA . PRO A 1 89 ? -3.092 6.842 16.929 1.00 91.62 89 PRO A CA 1
ATOM 746 C C . PRO A 1 89 ? -3.225 5.312 16.915 1.00 91.62 89 PRO A C 1
ATOM 748 O O . PRO A 1 89 ? -3.679 4.745 17.908 1.00 91.62 89 PRO A O 1
ATOM 751 N N . ILE A 1 90 ? -2.797 4.642 15.841 1.00 93.69 90 ILE A N 1
ATOM 752 C CA . ILE A 1 90 ? -2.831 3.177 15.717 1.00 93.69 90 ILE A CA 1
ATOM 753 C C . ILE A 1 90 ? -1.764 2.542 16.624 1.00 93.69 90 ILE A C 1
ATOM 755 O O . ILE A 1 90 ? -2.056 1.627 17.395 1.00 93.69 90 ILE A O 1
ATOM 759 N N . ALA A 1 91 ? -0.552 3.098 16.620 1.00 92.94 91 ALA A N 1
ATOM 760 C CA . ALA A 1 91 ? 0.574 2.649 17.429 1.00 92.94 91 ALA A CA 1
ATOM 761 C C . ALA A 1 91 ? 0.303 2.790 18.937 1.00 92.94 91 ALA A C 1
ATOM 763 O O . ALA A 1 91 ? 0.610 1.884 19.711 1.00 92.94 91 ALA A O 1
ATOM 764 N N . LYS A 1 92 ? -0.383 3.862 19.365 1.00 91.00 92 LYS A N 1
ATOM 765 C CA . LYS A 1 92 ? -0.850 4.024 20.758 1.00 91.00 92 LYS A CA 1
ATOM 766 C C . LYS A 1 92 ? -1.788 2.905 21.215 1.00 91.00 92 LYS A C 1
ATOM 768 O O . LYS A 1 92 ? -1.777 2.550 22.392 1.00 91.00 92 LYS A O 1
ATOM 773 N N . LYS A 1 93 ? -2.582 2.344 20.297 1.00 91.50 93 LYS A N 1
ATOM 774 C CA . LYS A 1 93 ? -3.442 1.176 20.551 1.00 91.50 93 LYS A CA 1
ATOM 775 C C . LYS A 1 93 ? -2.670 -0.155 20.500 1.00 91.50 93 LYS A C 1
ATOM 777 O O . LYS A 1 93 ? -3.255 -1.195 20.781 1.00 91.50 93 LYS A O 1
ATOM 782 N N . LYS A 1 94 ? -1.361 -0.120 20.210 1.00 93.50 94 LYS A N 1
ATOM 783 C CA . LYS A 1 94 ? -0.444 -1.269 20.109 1.00 93.50 94 LYS A CA 1
ATOM 784 C C . LYS A 1 94 ? -0.827 -2.287 19.031 1.00 93.50 94 LYS A C 1
ATOM 786 O O . LYS A 1 94 ? -0.488 -3.461 19.155 1.00 93.50 94 LYS A O 1
ATOM 791 N N . TYR A 1 95 ? -1.528 -1.851 17.988 1.00 94.50 95 TYR A N 1
ATOM 792 C CA . TYR A 1 95 ? -1.839 -2.723 16.860 1.00 94.50 95 TYR A CA 1
ATOM 793 C C . TYR A 1 95 ? -0.627 -2.892 15.951 1.00 94.50 95 TYR A C 1
ATOM 795 O O . TYR A 1 95 ? 0.121 -1.940 15.723 1.00 94.50 95 TYR A O 1
ATOM 803 N N . GLN A 1 96 ? -0.461 -4.103 15.420 1.00 96.00 96 GLN A N 1
ATOM 804 C CA . GLN A 1 96 ? 0.500 -4.357 14.354 1.00 96.00 96 GLN A CA 1
ATOM 805 C C . GLN A 1 96 ? 0.017 -3.712 13.057 1.00 96.00 96 GLN A C 1
ATOM 807 O O . GLN A 1 96 ? -1.187 -3.596 12.818 1.00 96.00 96 GLN A O 1
ATOM 812 N N . MET A 1 97 ? 0.961 -3.294 12.223 1.00 96.00 97 MET A N 1
ATOM 813 C CA . MET A 1 97 ? 0.693 -2.483 11.047 1.00 96.00 97 MET A CA 1
ATOM 814 C C . MET A 1 97 ? 1.406 -3.011 9.807 1.00 96.00 97 MET A C 1
ATOM 816 O O . MET A 1 97 ? 2.560 -3.428 9.869 1.00 96.00 97 MET A O 1
ATOM 820 N N . VAL A 1 98 ? 0.724 -2.926 8.670 1.00 97.12 98 VAL A N 1
ATOM 821 C CA . VAL A 1 98 ? 1.287 -3.163 7.335 1.00 97.12 98 VAL A CA 1
ATOM 822 C C . VAL A 1 98 ? 1.149 -1.868 6.545 1.00 97.12 98 VAL A C 1
ATOM 824 O O . VAL A 1 98 ? 0.055 -1.307 6.469 1.00 97.12 98 VAL A O 1
ATOM 827 N N . LEU A 1 99 ? 2.245 -1.359 5.982 1.00 97.00 99 LEU A N 1
ATOM 828 C CA . LEU A 1 99 ? 2.214 -0.123 5.197 1.00 97.00 99 LEU A CA 1
ATOM 829 C C . LEU A 1 99 ? 1.934 -0.416 3.720 1.00 97.00 99 LEU A C 1
ATOM 831 O O . LEU A 1 99 ? 2.604 -1.236 3.103 1.00 97.00 99 LEU A O 1
ATOM 835 N N . SER A 1 100 ? 0.988 0.307 3.133 1.00 96.94 100 SER A N 1
ATOM 836 C CA . SER A 1 100 ? 0.748 0.312 1.685 1.00 96.94 100 SER A CA 1
ATOM 837 C C . SER A 1 100 ? 0.600 1.715 1.095 1.00 96.94 100 SER A C 1
ATOM 839 O O . SER A 1 100 ? 0.698 1.866 -0.118 1.00 96.94 100 SER A O 1
ATOM 841 N N . SER A 1 101 ? 0.427 2.755 1.925 1.00 94.81 101 SER A N 1
ATOM 842 C CA . SER A 1 101 ? 0.022 4.094 1.476 1.00 94.81 101 SER A CA 1
ATOM 843 C C . SER A 1 101 ? 0.912 4.719 0.396 1.00 94.81 101 SER A C 1
ATOM 845 O O . SER A 1 101 ? 0.410 5.332 -0.537 1.00 94.81 101 SER A O 1
ATOM 847 N N . CYS A 1 102 ? 2.231 4.539 0.483 1.00 93.88 102 CYS A N 1
ATOM 848 C CA . CYS A 1 102 ? 3.187 5.073 -0.492 1.00 93.88 102 CYS A CA 1
ATOM 849 C C . CYS A 1 102 ? 3.487 4.114 -1.662 1.00 93.88 102 CYS A C 1
ATOM 851 O O . CYS A 1 102 ? 4.286 4.445 -2.540 1.00 93.88 102 CYS A O 1
ATOM 853 N N . TRP A 1 103 ? 2.877 2.924 -1.686 1.00 97.12 103 TRP A N 1
ATOM 854 C CA . TRP A 1 103 ? 3.127 1.854 -2.660 1.00 97.12 103 TRP A CA 1
ATOM 855 C C . TRP A 1 103 ? 1.885 1.512 -3.481 1.00 97.12 103 TRP A C 1
ATOM 857 O O . TRP A 1 103 ? 1.595 0.355 -3.778 1.00 97.12 103 TRP A O 1
ATOM 867 N N . TYR A 1 104 ? 1.163 2.545 -3.898 1.00 97.12 104 TYR A N 1
ATOM 868 C CA . TYR A 1 104 ? 0.066 2.430 -4.847 1.00 97.12 104 TYR A CA 1
ATOM 869 C C . TYR A 1 104 ? 0.601 2.433 -6.286 1.00 97.12 104 TYR A C 1
ATOM 871 O O . TYR A 1 104 ? 0.906 3.475 -6.870 1.00 97.12 104 TYR A O 1
ATOM 879 N N . LEU A 1 105 ? 0.735 1.241 -6.864 1.00 97.31 105 LEU A N 1
ATOM 880 C CA . LEU A 1 105 ? 1.254 1.016 -8.214 1.00 97.31 105 LEU A CA 1
ATOM 881 C C . LEU A 1 105 ? 0.190 1.246 -9.294 1.00 97.31 105 LEU A C 1
ATOM 883 O O . LEU A 1 105 ? 0.541 1.462 -10.453 1.00 97.31 105 LEU A O 1
ATOM 887 N N . ASN A 1 106 ? -1.101 1.211 -8.969 1.00 95.19 106 ASN A N 1
ATOM 888 C CA . ASN A 1 106 ? -2.162 1.544 -9.928 1.00 95.19 106 ASN A CA 1
ATOM 889 C C . ASN A 1 106 ? -2.096 3.011 -10.387 1.00 95.19 106 ASN A C 1
ATOM 891 O O . ASN A 1 106 ? -2.386 3.291 -11.551 1.00 95.19 106 ASN A O 1
ATOM 895 N N . TYR A 1 107 ? -1.649 3.921 -9.516 1.00 94.81 107 TYR A N 1
ATOM 896 C CA . TYR A 1 107 ? -1.378 5.312 -9.870 1.00 94.81 107 TYR A CA 1
ATOM 897 C C . TYR A 1 107 ? -0.057 5.409 -10.636 1.00 94.81 107 TYR A C 1
ATOM 899 O O . TYR A 1 107 ? 1.027 5.342 -10.060 1.00 94.81 107 TYR A O 1
ATOM 907 N N . ILE A 1 108 ? -0.157 5.548 -11.957 1.00 95.69 108 ILE A N 1
ATOM 908 C CA . ILE A 1 108 ? 0.998 5.711 -12.842 1.00 95.69 108 ILE A CA 1
ATOM 909 C C . ILE A 1 108 ? 1.344 7.191 -13.029 1.00 95.69 108 ILE A C 1
ATOM 911 O O . ILE A 1 108 ? 0.464 8.048 -13.107 1.00 95.69 108 ILE A O 1
ATOM 915 N N . SER A 1 109 ? 2.633 7.484 -13.172 1.00 95.50 109 SER A N 1
ATOM 916 C CA . SER A 1 109 ? 3.137 8.811 -13.535 1.00 95.50 109 SER A CA 1
ATOM 917 C C . SER A 1 109 ? 4.262 8.693 -14.557 1.00 95.50 109 SER A C 1
ATOM 919 O O . SER A 1 109 ? 4.954 7.679 -14.604 1.00 95.50 109 SER A O 1
ATOM 921 N N . TYR A 1 110 ? 4.460 9.725 -15.376 1.00 96.19 110 TYR A N 1
ATOM 922 C CA . TYR A 1 110 ? 5.564 9.747 -16.333 1.00 96.19 110 TYR A CA 1
ATOM 923 C C . TYR A 1 110 ? 6.926 9.767 -15.620 1.00 96.19 110 TYR A C 1
ATOM 925 O O . TYR A 1 110 ? 7.123 10.526 -14.672 1.00 96.19 110 TYR A O 1
ATOM 933 N N . GLY A 1 111 ? 7.881 8.980 -16.123 1.00 95.56 111 GLY A N 1
ATOM 934 C CA . GLY A 1 111 ? 9.251 8.919 -15.614 1.00 95.56 111 GLY A CA 1
ATOM 935 C C . GLY A 1 111 ? 9.529 7.686 -14.750 1.00 95.56 111 GLY A C 1
ATOM 936 O O . GLY A 1 111 ? 8.939 6.628 -14.940 1.00 95.56 111 GLY A O 1
ATOM 937 N N . GLN A 1 112 ? 10.484 7.819 -13.829 1.00 96.19 112 GLN A N 1
ATOM 938 C CA . GLN A 1 112 ? 10.992 6.730 -12.985 1.00 96.19 112 GLN A CA 1
ATOM 939 C C . G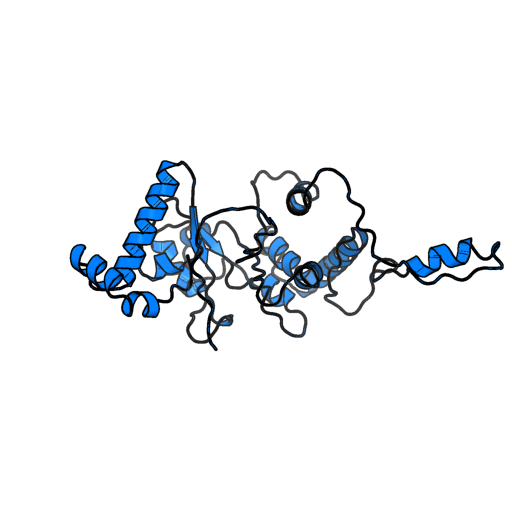LN A 1 112 ? 10.277 6.704 -11.625 1.00 96.19 112 GLN A C 1
ATOM 941 O O . GLN A 1 112 ? 10.892 6.925 -10.582 1.00 96.19 112 GLN A O 1
ATOM 946 N N . ASP A 1 113 ? 8.969 6.451 -11.638 1.00 96.50 113 ASP A N 1
ATOM 947 C CA . ASP A 1 113 ? 8.125 6.382 -10.433 1.00 96.50 113 ASP A CA 1
ATOM 948 C C . ASP A 1 113 ? 8.576 5.302 -9.429 1.00 96.50 113 ASP A C 1
ATOM 950 O O . ASP A 1 113 ? 8.392 5.460 -8.224 1.00 96.50 113 ASP A O 1
ATOM 954 N N . TRP A 1 114 ? 9.281 4.261 -9.886 1.00 97.44 114 TRP A N 1
ATOM 955 C CA . TRP A 1 114 ? 9.905 3.260 -9.014 1.00 97.44 114 TRP A CA 1
ATOM 956 C C . TRP A 1 114 ? 10.836 3.869 -7.954 1.00 97.44 114 TRP A C 1
ATOM 958 O O . TRP A 1 114 ? 10.929 3.326 -6.855 1.00 97.44 114 TRP A O 1
ATOM 968 N N . LYS A 1 115 ? 11.485 5.011 -8.239 1.00 97.19 115 LYS A N 1
ATOM 969 C CA . LYS A 1 115 ? 12.354 5.713 -7.278 1.00 97.19 115 LYS A CA 1
ATOM 970 C C . LYS A 1 115 ? 11.573 6.211 -6.070 1.00 97.19 115 LYS A C 1
ATOM 972 O O . LYS A 1 115 ? 12.062 6.135 -4.949 1.00 97.19 115 LYS A O 1
AT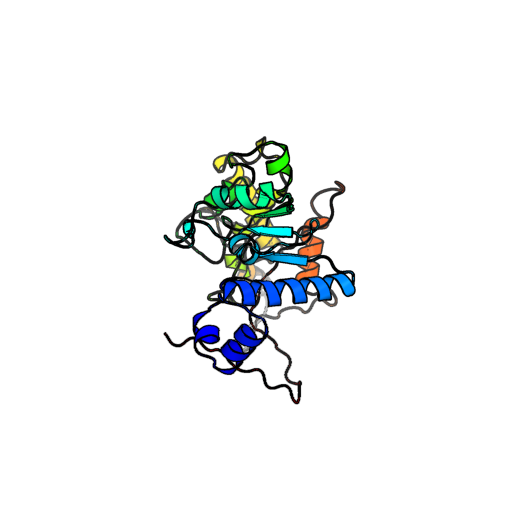OM 977 N N . LYS A 1 116 ? 10.345 6.684 -6.284 1.00 95.38 116 LYS A N 1
ATOM 978 C CA . LYS A 1 116 ? 9.444 7.088 -5.200 1.00 95.38 116 LYS A CA 1
ATOM 979 C C . LYS A 1 116 ? 9.109 5.891 -4.310 1.00 95.38 116 LYS A C 1
ATOM 981 O O . LYS A 1 116 ? 9.221 6.000 -3.094 1.00 95.38 116 LYS A O 1
ATOM 986 N N . TYR A 1 117 ? 8.769 4.748 -4.905 1.00 96.38 117 TYR A N 1
ATOM 987 C CA . TYR A 1 117 ? 8.482 3.528 -4.145 1.00 96.38 117 TYR A CA 1
ATOM 988 C C . TYR A 1 117 ? 9.709 3.037 -3.365 1.00 96.38 117 TYR A C 1
ATOM 990 O O . TYR A 1 117 ? 9.582 2.665 -2.202 1.00 96.38 117 TYR A O 1
ATOM 998 N N . TYR A 1 118 ? 10.894 3.104 -3.978 1.00 96.88 118 TYR A N 1
ATOM 999 C CA . TYR A 1 118 ? 12.166 2.756 -3.344 1.00 96.88 118 TYR A CA 1
ATOM 1000 C C . TYR A 1 118 ? 12.553 3.706 -2.204 1.00 96.88 118 TYR A C 1
ATOM 1002 O O . TYR A 1 118 ? 13.181 3.285 -1.245 1.00 96.88 118 TYR A O 1
ATOM 1010 N N . ASN A 1 119 ? 12.183 4.984 -2.281 1.00 95.44 119 ASN A N 1
ATOM 1011 C CA . ASN A 1 119 ? 12.502 5.975 -1.250 1.00 95.44 119 ASN A CA 1
ATOM 1012 C C . ASN A 1 119 ? 11.490 6.009 -0.098 1.00 95.44 119 ASN A C 1
ATOM 1014 O O . ASN A 1 119 ? 11.724 6.699 0.894 1.00 95.44 119 ASN A O 1
ATOM 1018 N N . CYS A 1 120 ? 10.374 5.284 -0.200 1.00 93.69 120 CYS A N 1
ATOM 1019 C CA . CYS A 1 120 ? 9.450 5.169 0.915 1.00 93.69 120 CYS A CA 1
ATOM 1020 C C . CYS A 1 120 ? 10.035 4.249 1.993 1.00 93.69 120 CYS A C 1
ATOM 1022 O O . CYS A 1 120 ? 10.091 3.034 1.821 1.00 93.69 120 CYS A O 1
ATOM 1024 N N . ASP A 1 121 ? 10.473 4.833 3.106 1.00 92.25 121 ASP A N 1
ATOM 1025 C CA . ASP A 1 121 ? 10.886 4.085 4.291 1.00 92.25 121 ASP A CA 1
ATOM 1026 C C . ASP A 1 121 ? 9.713 3.984 5.282 1.00 92.25 121 ASP A C 1
ATOM 1028 O O . ASP A 1 121 ? 9.297 5.013 5.828 1.00 92.25 121 ASP A O 1
ATOM 1032 N N . PRO A 1 122 ? 9.198 2.770 5.564 1.00 90.38 122 PRO A N 1
ATOM 1033 C CA . PRO A 1 122 ? 8.092 2.584 6.498 1.00 90.38 122 PRO A CA 1
ATOM 1034 C C . PRO A 1 122 ? 8.404 3.056 7.925 1.00 90.38 122 PRO A C 1
ATOM 1036 O O . PRO A 1 122 ? 7.489 3.401 8.669 1.00 90.38 122 PRO A O 1
ATOM 1039 N N . HIS A 1 123 ? 9.678 3.138 8.313 1.00 90.00 123 HIS A N 1
ATOM 1040 C CA . HIS A 1 123 ? 10.099 3.577 9.645 1.00 90.00 123 HIS A CA 1
ATOM 1041 C C . HIS A 1 123 ? 10.386 5.083 9.726 1.00 90.00 123 HIS A C 1
ATOM 1043 O O . HIS A 1 123 ? 10.728 5.592 10.806 1.00 90.00 123 HIS A O 1
ATOM 1049 N N . ASN A 1 124 ? 10.232 5.817 8.618 1.00 90.25 124 ASN A N 1
ATOM 1050 C CA . ASN A 1 124 ? 10.471 7.255 8.544 1.00 90.25 124 ASN A CA 1
ATOM 1051 C C . ASN A 1 124 ? 9.261 8.071 9.027 1.00 90.25 124 ASN A C 1
ATOM 1053 O O . ASN A 1 124 ? 8.669 8.867 8.301 1.00 90.25 124 ASN A O 1
ATOM 1057 N N . PHE A 1 125 ? 8.893 7.872 10.291 1.00 90.62 125 PHE A N 1
ATOM 1058 C CA . PHE A 1 125 ? 7.891 8.670 10.989 1.00 90.62 125 PHE A CA 1
ATOM 1059 C C . PHE A 1 125 ? 8.358 9.002 12.412 1.00 90.62 125 PHE A C 1
ATOM 1061 O O . PHE A 1 125 ? 9.258 8.368 12.977 1.00 90.62 125 PHE A O 1
ATOM 1068 N N . THR A 1 126 ? 7.746 10.024 13.013 1.00 90.94 126 THR A N 1
ATOM 1069 C CA . THR A 1 126 ? 8.011 10.393 14.408 1.00 90.94 126 THR A CA 1
ATOM 1070 C C . THR A 1 126 ? 7.340 9.396 15.353 1.00 90.94 126 THR A C 1
ATOM 1072 O O . THR A 1 126 ? 6.123 9.448 15.531 1.00 90.94 126 THR A O 1
ATOM 1075 N N . GLY A 1 127 ? 8.137 8.547 15.995 1.00 90.50 127 GLY A N 1
ATOM 1076 C CA . GLY A 1 127 ? 7.692 7.571 16.987 1.00 90.50 127 GLY A CA 1
ATOM 1077 C C . GLY A 1 127 ? 8.870 6.963 17.746 1.00 90.50 127 GLY A C 1
ATOM 1078 O O . GLY A 1 127 ? 10.027 7.120 17.347 1.00 90.50 127 GLY A O 1
ATOM 1079 N N . THR A 1 128 ? 8.563 6.297 18.852 1.00 94.31 128 THR A N 1
ATOM 1080 C CA . THR A 1 128 ? 9.499 5.484 19.642 1.00 94.31 128 THR A CA 1
ATOM 1081 C C . THR A 1 128 ? 9.952 4.246 18.866 1.00 94.31 128 THR A C 1
ATOM 1083 O O . THR A 1 128 ? 9.325 3.848 17.882 1.00 94.31 128 THR A O 1
ATOM 1086 N N . THR A 1 129 ? 11.038 3.610 19.307 1.00 94.12 129 THR A N 1
ATOM 1087 C CA . THR A 1 129 ? 11.508 2.345 18.721 1.00 94.12 129 THR A CA 1
ATOM 1088 C C . THR A 1 129 ? 10.430 1.265 18.812 1.00 94.12 129 THR A C 1
ATOM 1090 O O . THR A 1 129 ? 10.214 0.518 17.865 1.00 94.12 129 THR A O 1
ATOM 1093 N N . GLU A 1 130 ? 9.695 1.224 19.921 1.00 94.31 130 GLU A N 1
ATOM 1094 C CA . GLU A 1 130 ? 8.601 0.285 20.147 1.00 94.31 130 GLU A CA 1
ATOM 1095 C C . GLU A 1 130 ? 7.442 0.519 19.173 1.00 94.31 130 GLU A C 1
ATOM 1097 O O . GLU A 1 130 ? 6.907 -0.441 18.628 1.00 94.31 130 GLU A O 1
ATOM 1102 N N . GLU A 1 131 ? 7.077 1.779 18.911 1.00 94.69 131 GLU A N 1
ATOM 1103 C CA . GLU A 1 131 ? 6.044 2.121 17.922 1.00 94.69 131 GLU A CA 1
ATOM 1104 C C . GLU A 1 131 ? 6.488 1.783 16.494 1.00 94.69 131 GLU A C 1
ATOM 1106 O O . GLU A 1 131 ? 5.678 1.315 15.698 1.00 94.69 131 GLU A O 1
ATOM 1111 N N . LYS A 1 132 ? 7.772 1.976 16.171 1.00 93.94 132 LYS A N 1
ATOM 1112 C CA . LYS A 1 132 ? 8.356 1.581 14.880 1.00 93.94 132 LYS A CA 1
ATOM 1113 C C . LYS A 1 132 ? 8.317 0.069 14.671 1.00 93.94 132 LYS A C 1
ATOM 1115 O O . LYS A 1 132 ? 7.938 -0.373 13.594 1.00 93.94 132 LYS A O 1
ATOM 1120 N N . ASN A 1 133 ? 8.588 -0.708 15.718 1.00 95.12 133 ASN A N 1
ATOM 1121 C CA . ASN A 1 133 ? 8.536 -2.173 15.684 1.00 95.12 133 ASN A CA 1
ATOM 1122 C C . ASN A 1 133 ? 7.114 -2.747 15.525 1.00 95.12 133 ASN A C 1
ATOM 1124 O O . ASN A 1 133 ? 6.964 -3.954 15.342 1.00 95.12 133 ASN A O 1
ATOM 1128 N N . LEU A 1 134 ? 6.064 -1.921 15.609 1.00 96.19 134 LEU A N 1
ATOM 1129 C CA . LEU A 1 134 ? 4.701 -2.355 15.289 1.00 96.19 134 LEU A CA 1
ATOM 1130 C C . LEU A 1 134 ? 4.466 -2.472 13.780 1.00 96.19 134 LEU A C 1
ATOM 1132 O O . LEU A 1 134 ? 3.503 -3.124 13.382 1.00 96.19 134 LEU A O 1
ATOM 1136 N N . ILE A 1 135 ? 5.315 -1.869 12.942 1.00 95.81 135 ILE A N 1
ATOM 1137 C CA . ILE A 1 135 ? 5.267 -2.086 11.497 1.00 95.81 135 ILE A CA 1
ATOM 1138 C C . ILE A 1 135 ? 5.944 -3.417 11.191 1.00 95.81 135 ILE A C 1
ATOM 1140 O O . ILE A 1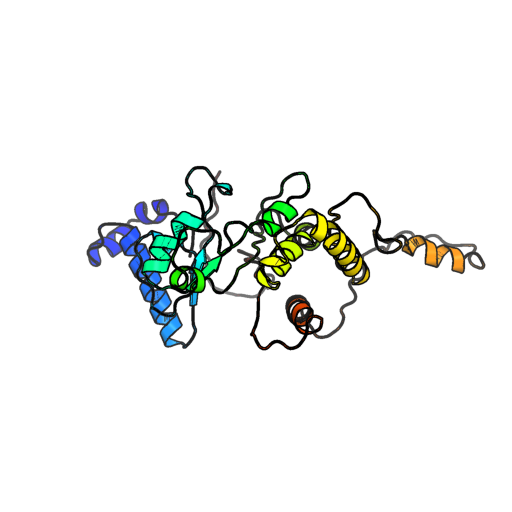 135 ? 7.151 -3.568 11.349 1.00 95.81 135 ILE A O 1
ATOM 1144 N N . ILE A 1 136 ? 5.148 -4.386 10.753 1.00 95.81 136 ILE A N 1
ATOM 1145 C CA . ILE A 1 136 ? 5.602 -5.758 10.499 1.00 95.81 136 ILE A CA 1
ATOM 1146 C C . ILE A 1 136 ? 5.906 -6.024 9.021 1.00 95.81 136 ILE A C 1
ATOM 1148 O O . ILE A 1 136 ? 6.333 -7.118 8.670 1.00 95.81 136 ILE A O 1
ATOM 1152 N N . GLY A 1 137 ? 5.676 -5.043 8.146 1.00 95.75 137 GLY A N 1
ATOM 1153 C CA . GLY A 1 137 ? 5.943 -5.166 6.720 1.00 95.75 137 GLY A CA 1
ATOM 1154 C C . GLY A 1 137 ? 5.133 -4.187 5.883 1.00 95.75 137 GLY A C 1
ATOM 1155 O O . GLY A 1 137 ? 4.710 -3.125 6.352 1.00 95.75 137 GLY A O 1
ATOM 1156 N N . GLY A 1 138 ? 4.910 -4.566 4.629 1.00 97.00 138 GLY A N 1
ATOM 1157 C CA . GLY A 1 138 ? 4.248 -3.720 3.657 1.00 97.00 138 GLY A CA 1
ATOM 1158 C C . GLY A 1 138 ? 3.711 -4.452 2.442 1.00 97.00 138 GLY A C 1
ATOM 1159 O O . GLY A 1 138 ? 4.082 -5.594 2.183 1.00 97.00 138 GLY A O 1
ATOM 1160 N N . GLU A 1 139 ? 2.858 -3.765 1.689 1.00 97.94 139 GLU A N 1
ATOM 1161 C CA . GLU A 1 139 ? 2.245 -4.288 0.470 1.00 97.94 139 GLU A CA 1
ATOM 1162 C C . GLU A 1 139 ? 2.291 -3.258 -0.662 1.00 97.94 139 GLU A C 1
ATOM 1164 O O . GLU A 1 139 ? 1.986 -2.080 -0.475 1.00 97.94 139 GLU A O 1
ATOM 1169 N N . ALA A 1 140 ? 2.658 -3.727 -1.856 1.00 98.06 140 ALA A N 1
ATOM 1170 C CA . ALA A 1 140 ? 2.530 -2.977 -3.098 1.00 98.06 140 ALA A CA 1
ATOM 1171 C C . ALA A 1 140 ? 1.132 -3.208 -3.687 1.00 98.06 140 ALA A C 1
ATOM 1173 O O . ALA A 1 140 ? 0.813 -4.319 -4.112 1.00 98.06 140 ALA A O 1
ATOM 1174 N N . CYS A 1 141 ? 0.312 -2.162 -3.744 1.00 97.56 141 CYS A N 1
ATOM 1175 C CA . CYS A 1 141 ? -1.078 -2.253 -4.177 1.00 97.56 141 CYS A CA 1
ATOM 1176 C C . CYS A 1 141 ? -1.215 -1.967 -5.675 1.00 97.56 141 CYS A C 1
ATOM 1178 O O . CYS A 1 141 ? -0.860 -0.889 -6.151 1.00 97.56 141 CYS A O 1
ATOM 1180 N N . LEU A 1 142 ? -1.790 -2.910 -6.424 1.00 97.56 142 LEU A N 1
ATOM 1181 C CA . LEU A 1 142 ? -2.177 -2.719 -7.823 1.00 97.56 142 LEU A CA 1
ATOM 1182 C C . LEU A 1 142 ? -3.688 -2.915 -7.971 1.00 97.56 142 LEU A C 1
ATOM 1184 O O . LEU A 1 142 ? -4.154 -3.988 -8.351 1.00 97.56 142 LEU A O 1
ATOM 1188 N N . TRP A 1 143 ? -4.443 -1.865 -7.652 1.00 96.75 143 TRP A N 1
ATOM 1189 C CA . TRP A 1 143 ? -5.887 -1.824 -7.874 1.00 96.75 143 TRP A CA 1
ATOM 1190 C C . TRP A 1 143 ? -6.247 -1.922 -9.363 1.00 96.75 143 TRP A C 1
ATOM 1192 O O . TRP A 1 143 ? -5.469 -1.542 -10.248 1.00 96.75 143 TRP A O 1
ATOM 1202 N N . SER A 1 144 ? -7.415 -2.503 -9.629 1.00 96.81 144 SER A N 1
ATOM 1203 C CA . SER A 1 144 ? -7.779 -3.055 -10.938 1.00 96.81 144 SER A CA 1
ATOM 1204 C C . SER A 1 144 ? -8.667 -2.161 -11.804 1.00 96.81 144 SER A C 1
ATOM 1206 O O . SER A 1 144 ? -9.066 -2.577 -12.886 1.00 96.81 144 SER A O 1
ATOM 1208 N N . GLU A 1 145 ? -8.923 -0.908 -11.416 1.00 96.00 145 GLU A N 1
ATOM 1209 C CA . GLU A 1 145 ? -9.822 -0.006 -12.159 1.00 96.00 145 GLU A CA 1
ATOM 1210 C C . GLU A 1 145 ? -9.372 0.200 -13.611 1.00 96.00 145 GLU A C 1
ATOM 1212 O O . GLU A 1 145 ? -10.193 0.304 -14.520 1.00 96.00 145 GLU A O 1
ATOM 1217 N N . TYR A 1 146 ? -8.054 0.236 -13.820 1.00 96.94 146 TYR A N 1
ATOM 1218 C CA . TYR A 1 146 ? -7.417 0.383 -15.131 1.00 96.94 146 TYR A CA 1
ATOM 1219 C C . TYR A 1 146 ? -6.388 -0.723 -15.401 1.00 96.94 146 TYR A C 1
ATOM 1221 O O . TYR A 1 146 ? -5.435 -0.497 -16.160 1.00 96.94 146 TYR A O 1
ATOM 1229 N N . VAL A 1 147 ? -6.509 -1.871 -14.727 1.00 97.62 147 VAL A N 1
ATOM 1230 C CA . VAL A 1 147 ? -5.573 -2.996 -14.839 1.00 97.62 147 VAL A CA 1
ATOM 1231 C C . VAL A 1 147 ? -6.327 -4.273 -15.158 1.00 97.62 147 VAL A C 1
ATOM 1233 O O . VAL A 1 147 ? -7.240 -4.657 -14.437 1.00 97.62 147 VAL A O 1
ATOM 1236 N N . ASP A 1 148 ? -5.892 -4.961 -16.203 1.00 97.25 148 ASP A N 1
ATOM 1237 C CA . ASP A 1 148 ? -6.406 -6.269 -16.591 1.00 97.25 148 ASP A CA 1
ATOM 1238 C C . ASP A 1 148 ? -5.279 -7.131 -17.188 1.00 97.25 148 ASP A C 1
ATOM 1240 O O . ASP A 1 148 ? -4.097 -6.768 -17.155 1.00 97.25 148 ASP A O 1
ATOM 1244 N N . GLY A 1 149 ? -5.629 -8.286 -17.759 1.00 95.38 149 GLY A N 1
ATOM 1245 C CA . GLY A 1 149 ? -4.657 -9.195 -18.372 1.00 95.38 149 GLY A CA 1
ATOM 1246 C C . GLY A 1 149 ? -3.816 -8.578 -19.497 1.00 95.38 149 GLY A C 1
ATOM 1247 O O . GLY A 1 149 ? -2.771 -9.130 -19.832 1.00 95.38 149 GLY A O 1
ATOM 1248 N N . THR A 1 150 ? -4.219 -7.438 -20.068 1.00 95.81 150 THR A N 1
ATOM 1249 C CA . THR A 1 150 ? -3.474 -6.774 -21.145 1.00 95.81 150 THR A CA 1
ATOM 1250 C C . THR A 1 150 ? -2.273 -5.982 -20.635 1.00 95.81 150 THR A C 1
ATOM 1252 O O . THR A 1 150 ? -1.314 -5.786 -21.381 1.00 95.81 150 THR A O 1
ATOM 1255 N N . ASN A 1 151 ? -2.298 -5.522 -19.379 1.00 96.25 151 ASN A N 1
ATOM 1256 C CA . ASN A 1 151 ? -1.300 -4.580 -18.870 1.00 96.25 151 ASN A CA 1
ATOM 1257 C C . ASN A 1 151 ? -0.758 -4.903 -17.467 1.00 96.25 151 ASN A C 1
ATOM 1259 O O . ASN A 1 151 ? 0.215 -4.269 -17.054 1.00 96.25 151 ASN A O 1
ATOM 1263 N N . LEU A 1 152 ? -1.321 -5.891 -16.758 1.00 97.00 152 LEU A N 1
ATOM 1264 C CA . LEU A 1 152 ? -0.976 -6.213 -15.370 1.00 97.00 152 LEU A CA 1
ATOM 1265 C C . LEU A 1 152 ? 0.525 -6.410 -15.159 1.00 97.00 152 LEU A C 1
ATOM 1267 O O . LEU A 1 152 ? 1.116 -5.745 -14.313 1.00 97.00 152 LEU A O 1
ATOM 1271 N N . LEU A 1 153 ? 1.157 -7.293 -15.935 1.00 97.06 153 LEU A N 1
ATOM 1272 C CA . LEU A 1 153 ? 2.557 -7.666 -15.703 1.00 97.06 153 LEU A CA 1
ATOM 1273 C C . LEU A 1 153 ? 3.530 -6.5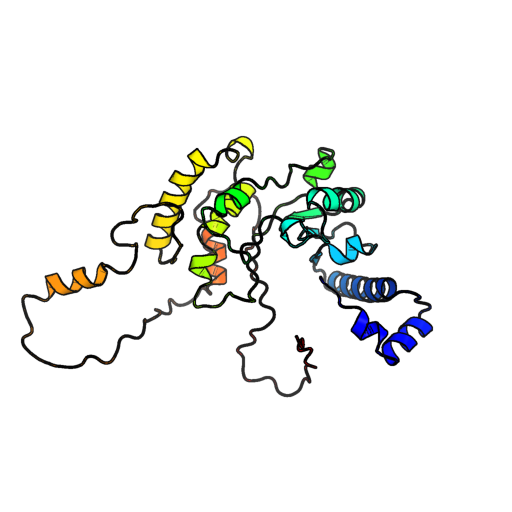28 -16.018 1.00 97.06 153 LEU A C 1
ATOM 1275 O O . LEU A 1 153 ? 4.444 -6.283 -15.233 1.00 97.06 153 LEU A O 1
ATOM 1279 N N . ALA A 1 154 ? 3.311 -5.814 -17.124 1.00 96.31 154 ALA A N 1
ATOM 1280 C CA . ALA A 1 154 ? 4.151 -4.685 -17.516 1.00 96.31 154 ALA A CA 1
ATOM 1281 C C . ALA A 1 154 ? 3.992 -3.503 -16.555 1.00 96.31 154 ALA A C 1
ATOM 1283 O O . ALA A 1 154 ? 4.968 -2.834 -16.232 1.00 96.31 154 ALA A O 1
ATOM 1284 N N . ARG A 1 155 ? 2.775 -3.271 -16.047 1.00 97.69 155 ARG A N 1
ATOM 1285 C CA . ARG A 1 155 ? 2.534 -2.241 -15.039 1.00 97.69 155 ARG A CA 1
ATOM 1286 C C . ARG A 1 155 ? 3.140 -2.634 -13.692 1.00 97.69 155 ARG A C 1
ATOM 1288 O O . ARG A 1 155 ? 3.708 -1.775 -13.023 1.00 97.69 155 ARG A O 1
ATOM 1295 N N . LEU A 1 156 ? 3.024 -3.890 -13.269 1.00 98.38 156 LEU A N 1
ATOM 1296 C CA . LEU A 1 156 ? 3.515 -4.344 -11.966 1.00 98.38 156 LEU A CA 1
ATOM 1297 C C . LEU A 1 156 ? 5.050 -4.369 -11.910 1.00 98.38 156 LEU A C 1
ATOM 1299 O O . LEU A 1 156 ? 5.652 -3.808 -10.994 1.00 98.38 156 LEU A O 1
ATOM 1303 N N . TRP A 1 157 ? 5.690 -4.984 -12.904 1.00 98.31 157 TRP A N 1
ATOM 1304 C CA . TRP A 1 157 ? 7.126 -5.249 -12.900 1.00 98.31 157 TRP A CA 1
ATOM 1305 C C . TRP A 1 157 ? 7.883 -4.321 -13.853 1.00 98.31 157 TRP A C 1
ATOM 1307 O O . TRP A 1 157 ? 7.457 -4.148 -14.993 1.00 98.31 157 TRP A O 1
ATOM 1317 N N . PRO A 1 158 ? 9.036 -3.760 -13.443 1.00 98.00 158 PRO A N 1
ATOM 1318 C CA . PRO A 1 158 ? 9.786 -4.020 -12.209 1.00 98.00 158 PRO A CA 1
ATOM 1319 C C . PRO A 1 158 ? 9.449 -3.054 -11.057 1.00 98.00 158 PRO A C 1
ATOM 1321 O O . PRO A 1 158 ? 10.173 -3.018 -10.067 1.00 98.00 158 PRO A O 1
ATOM 1324 N N . ARG A 1 159 ? 8.386 -2.242 -11.152 1.00 98.50 159 ARG A N 1
ATOM 1325 C CA . ARG A 1 159 ? 8.074 -1.229 -10.123 1.00 98.50 159 ARG A CA 1
ATOM 1326 C C . ARG A 1 159 ? 7.860 -1.848 -8.739 1.00 98.50 159 ARG A C 1
ATOM 1328 O O . ARG A 1 159 ? 8.383 -1.328 -7.760 1.00 98.50 159 ARG A O 1
ATOM 1335 N N . ALA A 1 160 ? 7.190 -2.997 -8.665 1.00 98.50 160 ALA A N 1
ATOM 1336 C CA . ALA A 1 160 ? 7.022 -3.749 -7.420 1.00 98.50 160 ALA A CA 1
ATOM 1337 C C . ALA A 1 160 ? 8.341 -4.313 -6.861 1.00 98.50 160 ALA A C 1
ATOM 1339 O O . ALA A 1 160 ? 8.453 -4.512 -5.654 1.00 98.50 160 ALA A O 1
ATOM 1340 N N . SER A 1 161 ? 9.369 -4.519 -7.694 1.00 98.56 161 SER A N 1
ATOM 1341 C CA . SER A 1 161 ? 10.688 -4.958 -7.223 1.00 98.56 161 SER A CA 1
ATOM 1342 C C . SER A 1 161 ? 11.358 -3.905 -6.335 1.00 98.56 161 SER A C 1
ATOM 1344 O O . SER A 1 161 ? 12.087 -4.271 -5.420 1.00 98.56 161 SER A O 1
ATOM 1346 N N . ALA A 1 162 ? 11.080 -2.612 -6.552 1.00 97.88 162 ALA A N 1
ATOM 1347 C CA . ALA A 1 162 ? 11.569 -1.545 -5.679 1.00 97.88 162 ALA A CA 1
ATOM 1348 C C . ALA A 1 162 ? 11.003 -1.666 -4.253 1.00 97.88 162 ALA A C 1
ATOM 1350 O O . ALA A 1 162 ? 11.735 -1.512 -3.279 1.00 97.88 162 ALA A O 1
ATOM 1351 N N . VAL A 1 163 ? 9.713 -1.999 -4.142 1.00 98.06 163 VAL A N 1
ATOM 1352 C CA . VAL A 1 163 ? 9.045 -2.256 -2.857 1.00 98.06 163 VAL A CA 1
ATOM 1353 C C . VAL A 1 163 ? 9.598 -3.521 -2.208 1.00 98.06 163 VAL A C 1
ATOM 1355 O O . VAL A 1 163 ? 9.913 -3.522 -1.022 1.00 98.06 163 VAL A O 1
ATOM 1358 N N . ALA A 1 164 ? 9.774 -4.585 -2.995 1.00 97.88 164 ALA A N 1
ATOM 1359 C CA . ALA A 1 164 ? 10.321 -5.846 -2.507 1.00 97.88 164 ALA A CA 1
ATOM 1360 C C . ALA A 1 164 ? 11.723 -5.670 -1.905 1.00 97.88 164 ALA A C 1
ATOM 1362 O O . ALA A 1 164 ? 11.983 -6.158 -0.809 1.00 97.88 164 ALA A O 1
ATOM 1363 N N . GLU A 1 165 ? 12.614 -4.933 -2.577 1.00 96.88 165 GLU A N 1
ATOM 1364 C CA . GLU A 1 165 ? 13.954 -4.680 -2.047 1.00 96.88 165 GLU A CA 1
ATOM 1365 C C . GLU A 1 165 ? 13.916 -3.831 -0.771 1.00 96.88 165 GLU A C 1
ATOM 1367 O O . GLU A 1 165 ? 14.652 -4.124 0.168 1.00 96.88 165 GLU A O 1
ATOM 1372 N N . LYS A 1 166 ? 13.022 -2.837 -0.697 1.00 95.06 166 LYS A N 1
ATOM 1373 C CA . LYS A 1 166 ? 12.838 -2.014 0.506 1.00 95.06 166 LYS A CA 1
ATOM 1374 C C . LYS A 1 166 ? 12.362 -2.821 1.718 1.00 95.06 166 LYS A C 1
ATOM 1376 O O . LYS A 1 166 ? 12.767 -2.524 2.836 1.00 95.06 166 LYS A O 1
ATOM 1381 N N . LEU A 1 167 ? 11.501 -3.813 1.502 1.00 95.81 167 LEU A N 1
ATOM 1382 C CA . LEU A 1 167 ? 10.961 -4.661 2.569 1.00 95.81 167 LEU A CA 1
ATOM 1383 C C . LEU A 1 167 ? 11.908 -5.797 2.978 1.00 95.81 167 LEU A C 1
ATOM 1385 O O . LEU A 1 167 ? 11.790 -6.311 4.086 1.00 95.81 167 LEU A O 1
ATOM 1389 N N . TRP A 1 168 ? 12.826 -6.199 2.096 1.00 95.88 168 TRP A N 1
ATOM 1390 C CA . TRP A 1 168 ? 13.730 -7.326 2.330 1.00 95.88 168 TRP A CA 1
ATOM 1391 C C . TRP A 1 168 ? 15.116 -6.908 2.829 1.00 95.88 168 TRP A C 1
ATOM 1393 O O . TRP A 1 168 ? 15.676 -7.530 3.732 1.00 95.88 168 TRP A O 1
ATOM 1403 N N . SER A 1 169 ? 15.708 -5.897 2.197 1.00 94.00 169 SER A N 1
ATOM 1404 C CA . SER A 1 169 ? 17.113 -5.542 2.396 1.00 94.00 169 SER A CA 1
ATOM 1405 C C . SER A 1 169 ? 17.315 -4.659 3.624 1.00 94.00 169 SER A C 1
ATOM 1407 O O . SER A 1 169 ? 16.389 -4.028 4.133 1.00 94.00 169 SER A O 1
ATOM 1409 N N . ASN A 1 170 ? 18.562 -4.580 4.094 1.00 91.69 170 ASN A N 1
ATOM 1410 C CA . ASN A 1 170 ? 18.916 -3.677 5.181 1.00 91.69 170 ASN A CA 1
ATOM 1411 C C . ASN A 1 170 ? 18.566 -2.224 4.787 1.00 91.69 170 ASN A C 1
ATOM 1413 O O . ASN A 1 170 ? 18.921 -1.796 3.684 1.00 91.69 170 ASN A O 1
ATOM 1417 N N . PRO A 1 171 ? 17.913 -1.436 5.663 1.00 87.94 171 PRO A N 1
ATOM 1418 C CA . PRO A 1 171 ? 17.622 -0.030 5.393 1.00 87.94 171 PRO A CA 1
ATOM 1419 C C . PRO A 1 171 ? 18.850 0.786 4.961 1.00 87.94 171 PRO A C 1
ATOM 1421 O O . PRO A 1 171 ? 18.725 1.657 4.104 1.00 87.94 171 PRO A O 1
ATOM 1424 N N . LEU A 1 172 ? 20.036 0.461 5.491 1.00 88.56 172 LEU A N 1
ATOM 1425 C CA . LEU A 1 172 ? 21.302 1.122 5.149 1.00 88.56 172 LEU A CA 1
ATOM 1426 C C . LEU A 1 172 ? 21.789 0.825 3.723 1.00 88.56 172 LEU A C 1
ATOM 1428 O O . LEU A 1 172 ? 22.567 1.600 3.181 1.00 88.56 172 LEU A O 1
ATOM 1432 N N . ASP A 1 173 ? 21.328 -0.267 3.112 1.00 89.38 173 ASP A N 1
ATOM 1433 C CA . ASP A 1 173 ? 21.685 -0.649 1.740 1.00 89.38 173 ASP A CA 1
ATOM 1434 C C . ASP A 1 173 ? 20.651 -0.149 0.712 1.00 89.38 173 ASP A C 1
ATOM 1436 O O . ASP A 1 173 ? 20.821 -0.340 -0.496 1.00 89.38 173 ASP A O 1
ATOM 1440 N N . THR A 1 174 ? 19.563 0.485 1.173 1.00 89.75 174 THR A N 1
ATOM 1441 C CA . THR A 1 174 ? 18.419 0.879 0.333 1.00 89.75 174 THR A CA 1
ATOM 1442 C C . THR A 1 174 ? 18.119 2.377 0.329 1.00 89.75 174 THR A C 1
ATOM 1444 O O . THR A 1 174 ? 16.997 2.789 0.037 1.00 89.75 174 THR A O 1
ATOM 1447 N N . ASP A 1 175 ? 19.104 3.220 0.622 1.00 88.62 175 ASP A N 1
ATOM 1448 C CA . ASP A 1 175 ? 18.953 4.681 0.685 1.00 88.62 175 ASP A CA 1
ATOM 1449 C C . ASP A 1 175 ? 19.310 5.412 -0.626 1.00 88.62 175 ASP A C 1
ATOM 1451 O O . ASP A 1 175 ? 19.044 6.606 -0.767 1.00 88.62 175 ASP A O 1
ATOM 1455 N N . ASN A 1 176 ? 19.884 4.703 -1.605 1.00 93.88 176 ASN A N 1
ATOM 1456 C CA . ASN A 1 176 ? 20.426 5.304 -2.819 1.00 93.88 176 ASN A CA 1
ATOM 1457 C C . ASN A 1 176 ? 19.811 4.719 -4.101 1.00 93.88 176 ASN A C 1
ATOM 1459 O O . ASN A 1 176 ? 20.111 3.599 -4.519 1.00 93.88 176 ASN A O 1
ATOM 1463 N N . THR A 1 177 ? 18.996 5.520 -4.790 1.00 95.81 177 THR A N 1
ATOM 1464 C CA . THR A 1 177 ? 18.387 5.112 -6.065 1.00 95.81 177 THR A CA 1
ATOM 1465 C C . THR A 1 177 ? 19.380 5.022 -7.227 1.00 95.81 177 THR A C 1
ATOM 1467 O O . THR A 1 177 ? 19.129 4.285 -8.179 1.00 95.81 177 THR A O 1
ATOM 1470 N N . ASP A 1 178 ? 20.502 5.744 -7.182 1.00 94.31 178 ASP A N 1
ATOM 1471 C CA . ASP A 1 178 ? 21.472 5.760 -8.283 1.00 94.31 178 ASP A CA 1
ATOM 1472 C C . ASP A 1 178 ? 22.299 4.476 -8.346 1.00 94.31 178 ASP A C 1
ATOM 1474 O O . ASP A 1 178 ? 22.670 4.040 -9.437 1.00 94.31 178 ASP A O 1
ATOM 1478 N N . SER A 1 179 ? 22.555 3.840 -7.201 1.00 92.69 179 SER A N 1
ATOM 1479 C CA . SER A 1 179 ? 23.157 2.503 -7.161 1.00 92.69 179 SER A CA 1
ATOM 1480 C C . SER A 1 179 ? 22.122 1.416 -7.477 1.00 92.69 179 SER A C 1
ATOM 1482 O O . SER A 1 179 ? 22.435 0.446 -8.171 1.00 92.69 179 SER A O 1
ATOM 1484 N N . ALA A 1 180 ? 20.877 1.593 -7.021 1.00 96.56 180 ALA A N 1
ATOM 1485 C CA . ALA A 1 180 ? 19.795 0.635 -7.228 1.00 96.56 180 ALA A CA 1
ATOM 1486 C C . ALA A 1 180 ? 19.397 0.491 -8.704 1.00 96.56 180 ALA A C 1
ATOM 1488 O O . ALA A 1 180 ? 19.129 -0.622 -9.155 1.00 96.56 180 ALA A O 1
ATOM 1489 N N . GLN A 1 181 ? 19.405 1.584 -9.479 1.00 96.81 181 GLN A N 1
ATOM 1490 C CA . GLN A 1 181 ? 18.901 1.583 -10.860 1.00 96.81 181 GLN A CA 1
ATOM 1491 C C . GLN A 1 181 ? 19.588 0.543 -11.758 1.00 96.81 181 GLN A C 1
ATOM 1493 O O . GLN A 1 181 ? 18.917 -0.122 -12.539 1.00 96.81 181 GLN A O 1
ATOM 1498 N N . PHE A 1 182 ? 20.905 0.347 -11.620 1.00 95.50 182 PHE A N 1
ATOM 1499 C CA . PHE A 1 182 ? 21.650 -0.595 -12.460 1.00 95.50 182 PHE A CA 1
ATOM 1500 C C . PHE A 1 182 ? 21.346 -2.052 -12.100 1.00 95.50 182 PHE A C 1
ATOM 1502 O O . PHE A 1 182 ? 21.167 -2.885 -12.987 1.00 95.50 182 PHE A O 1
ATOM 1509 N N . ARG A 1 183 ? 21.223 -2.359 -10.801 1.00 96.56 183 ARG A N 1
ATOM 1510 C CA . ARG A 1 183 ? 20.827 -3.699 -10.337 1.00 96.56 183 ARG A CA 1
ATOM 1511 C C . ARG A 1 183 ? 19.379 -4.008 -10.708 1.00 96.56 183 ARG A C 1
ATOM 1513 O O . ARG A 1 183 ? 19.075 -5.130 -11.111 1.00 96.56 183 ARG A O 1
ATOM 1520 N N . LEU A 1 184 ? 18.495 -3.016 -10.602 1.00 97.62 184 LEU A N 1
ATOM 1521 C CA . LEU A 1 184 ? 17.090 -3.147 -10.968 1.00 97.62 184 LEU A CA 1
ATOM 1522 C C . LEU A 1 184 ? 16.915 -3.350 -12.479 1.00 97.62 184 LEU A C 1
ATOM 1524 O O . LEU A 1 184 ? 16.102 -4.179 -12.884 1.00 97.62 184 LEU A O 1
ATOM 1528 N N . ASP A 1 185 ? 17.704 -2.665 -13.310 1.00 96.81 185 ASP A N 1
ATOM 1529 C CA . ASP A 1 185 ? 17.676 -2.833 -14.767 1.00 96.81 185 ASP A CA 1
ATOM 1530 C C . ASP A 1 185 ? 18.208 -4.215 -15.191 1.00 96.81 185 ASP A C 1
ATOM 1532 O O . ASP A 1 185 ? 17.570 -4.928 -15.972 1.00 96.81 185 ASP A O 1
ATOM 1536 N N . GLU A 1 1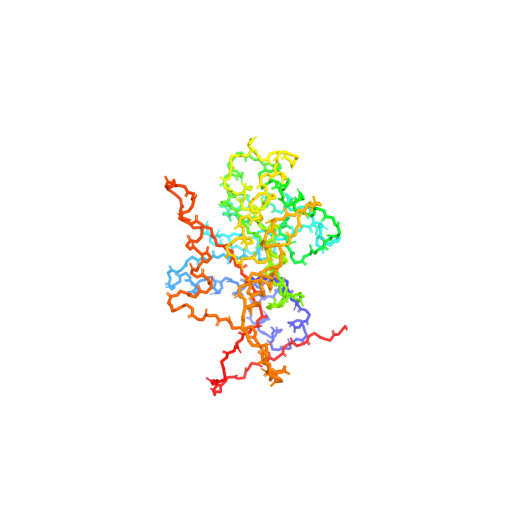86 ? 19.299 -4.687 -14.573 1.00 96.31 186 GLU A N 1
ATOM 1537 C CA . GLU A 1 186 ? 19.778 -6.063 -14.762 1.00 96.31 186 GLU A CA 1
ATOM 1538 C C . GLU A 1 186 ? 18.712 -7.091 -14.334 1.00 96.31 186 GLU A C 1
ATOM 1540 O O . GLU A 1 186 ? 18.450 -8.078 -15.036 1.00 96.31 186 GLU A O 1
ATOM 1545 N N . HIS A 1 187 ? 18.056 -6.861 -13.192 1.00 97.50 187 HIS A N 1
ATOM 1546 C CA . HIS A 1 187 ? 16.972 -7.709 -12.703 1.00 97.50 187 HIS A CA 1
ATOM 1547 C C . HIS A 1 187 ? 15.770 -7.705 -13.658 1.00 97.50 187 HIS A C 1
ATOM 1549 O O . HIS A 1 187 ? 15.209 -8.767 -13.940 1.00 97.50 187 HIS A O 1
ATOM 1555 N N . ARG A 1 188 ? 15.426 -6.554 -14.247 1.00 96.56 188 ARG A N 1
ATOM 1556 C CA . ARG A 1 188 ? 14.409 -6.435 -15.300 1.00 96.56 188 ARG A CA 1
ATOM 1557 C C . ARG A 1 188 ? 14.765 -7.271 -16.525 1.00 96.56 188 ARG A C 1
ATOM 1559 O O . ARG A 1 188 ? 13.926 -8.044 -16.988 1.00 96.56 188 ARG A O 1
ATOM 1566 N N . CYS A 1 189 ? 16.006 -7.221 -17.007 1.00 95.50 189 CYS A N 1
ATOM 1567 C CA . CYS A 1 189 ? 16.437 -8.099 -18.098 1.00 95.50 189 CYS A CA 1
ATOM 1568 C C . CYS A 1 189 ? 16.351 -9.588 -17.718 1.00 95.50 189 CYS A C 1
ATOM 1570 O O . CYS A 1 189 ? 15.993 -10.425 -18.548 1.00 95.50 189 CYS A O 1
ATOM 1572 N N . ARG A 1 190 ? 16.636 -9.944 -16.460 1.00 96.19 190 ARG A N 1
ATOM 1573 C CA . ARG A 1 190 ? 16.470 -11.318 -15.954 1.00 96.19 190 ARG A CA 1
ATOM 1574 C C . ARG A 1 190 ? 15.001 -11.754 -15.934 1.00 96.19 190 ARG A C 1
ATOM 1576 O O . ARG A 1 190 ? 14.726 -12.909 -16.245 1.00 96.19 190 ARG A O 1
ATOM 1583 N N . MET A 1 191 ? 14.075 -10.853 -15.606 1.00 95.94 191 MET A N 1
ATOM 1584 C CA . MET A 1 191 ? 12.629 -11.100 -15.676 1.00 95.94 191 MET A CA 1
ATOM 1585 C C . MET A 1 191 ? 12.171 -11.372 -17.113 1.00 95.94 191 MET A C 1
ATOM 1587 O O . MET A 1 191 ? 11.495 -12.374 -17.348 1.00 95.94 191 MET A O 1
ATOM 1591 N N . LEU A 1 192 ? 12.637 -10.580 -18.085 1.00 93.94 192 LEU A N 1
ATOM 1592 C CA . LEU A 1 192 ? 12.355 -10.823 -19.506 1.00 93.94 192 LEU A CA 1
ATOM 1593 C C . LEU A 1 192 ? 12.862 -12.192 -19.979 1.00 93.94 192 LEU A C 1
ATOM 1595 O O . LEU A 1 192 ? 12.132 -12.933 -20.633 1.00 93.94 192 LEU A O 1
ATOM 1599 N N . ARG A 1 193 ? 14.083 -12.581 -19.582 1.00 92.94 193 ARG A N 1
ATOM 1600 C CA . ARG A 1 193 ? 14.643 -13.921 -19.867 1.00 92.94 193 ARG A CA 1
ATOM 1601 C C . ARG A 1 193 ? 13.787 -15.065 -19.327 1.00 92.94 193 ARG A C 1
ATOM 1603 O O . ARG A 1 193 ? 13.866 -16.176 -19.838 1.00 92.94 193 ARG A O 1
ATOM 1610 N N . ARG A 1 194 ? 12.995 -14.796 -18.289 1.00 93.75 194 ARG A N 1
ATOM 1611 C CA . ARG A 1 194 ? 12.089 -15.747 -17.633 1.00 93.75 194 ARG A CA 1
ATOM 1612 C C . ARG A 1 194 ? 10.644 -15.634 -18.136 1.00 93.75 194 ARG A C 1
ATOM 1614 O O . ARG A 1 194 ? 9.766 -16.270 -17.569 1.00 93.75 194 ARG A O 1
ATOM 1621 N N . GLY A 1 195 ? 10.390 -14.849 -19.186 1.00 91.62 195 GLY A N 1
ATOM 1622 C CA . GLY A 1 195 ? 9.063 -14.701 -19.789 1.00 91.62 195 GLY A CA 1
ATOM 1623 C C . GLY A 1 195 ? 8.133 -13.722 -19.069 1.00 91.62 195 GLY A C 1
ATOM 1624 O O . GLY A 1 195 ? 6.952 -13.668 -19.398 1.00 91.62 195 GLY A O 1
ATOM 1625 N N . ILE A 1 196 ? 8.637 -12.933 -18.115 1.00 94.25 196 ILE A N 1
ATOM 1626 C CA . ILE A 1 196 ? 7.858 -11.879 -17.454 1.00 94.25 196 ILE A CA 1
ATOM 1627 C C . ILE A 1 196 ? 8.035 -10.589 -18.266 1.00 94.25 196 ILE A C 1
ATOM 1629 O O . ILE A 1 196 ? 9.159 -10.085 -18.329 1.00 94.25 196 ILE A O 1
ATOM 1633 N N . PRO A 1 197 ? 6.971 -10.021 -18.864 1.00 93.94 197 PRO A N 1
ATOM 1634 C CA . PRO A 1 197 ? 7.057 -8.834 -19.713 1.00 93.94 197 PRO A CA 1
ATOM 1635 C C . PRO A 1 197 ? 7.187 -7.548 -18.873 1.00 93.94 197 PRO A C 1
ATOM 1637 O O . PRO A 1 197 ? 6.307 -6.693 -18.881 1.00 93.94 197 PRO A O 1
ATOM 1640 N N . ALA A 1 198 ? 8.279 -7.426 -18.116 1.00 96.19 198 ALA A N 1
ATOM 1641 C CA . ALA A 1 198 ? 8.565 -6.278 -17.260 1.00 96.19 198 ALA A CA 1
ATOM 1642 C C . ALA A 1 198 ? 8.934 -5.030 -18.088 1.00 96.19 198 ALA A C 1
ATOM 1644 O O . ALA A 1 198 ? 9.798 -5.082 -18.978 1.00 96.19 198 ALA A O 1
ATOM 1645 N N . GLN A 1 199 ? 8.310 -3.891 -17.779 1.00 95.38 199 GLN A N 1
ATOM 1646 C CA . GLN A 1 199 ? 8.549 -2.632 -18.490 1.00 95.38 199 GLN A CA 1
ATOM 1647 C C . GLN A 1 199 ? 9.969 -2.082 -18.229 1.00 95.38 199 GLN A C 1
ATOM 1649 O O . GLN A 1 199 ? 10.575 -2.407 -17.207 1.00 95.38 199 GLN A O 1
ATOM 1654 N N . PRO A 1 200 ? 10.553 -1.281 -19.134 1.00 95.88 200 PRO A N 1
ATOM 1655 C CA . PRO A 1 200 ? 11.866 -0.677 -18.908 1.00 95.88 200 PRO A CA 1
ATOM 1656 C C . PRO A 1 200 ? 11.827 0.394 -17.804 1.00 95.88 200 PRO A C 1
ATOM 1658 O O . PRO A 1 200 ? 10.798 1.030 -17.584 1.00 95.88 200 PRO A O 1
ATOM 1661 N N . ILE A 1 201 ? 12.967 0.619 -17.141 1.00 95.12 201 ILE A N 1
ATOM 1662 C CA . ILE A 1 201 ? 13.153 1.711 -16.159 1.00 95.12 201 ILE A CA 1
ATOM 1663 C C . ILE A 1 201 ? 14.181 2.762 -16.592 1.00 95.12 201 ILE A C 1
ATOM 1665 O O . ILE A 1 201 ? 14.191 3.871 -16.059 1.00 95.12 201 ILE A O 1
ATOM 1669 N N . LEU A 1 202 ? 15.035 2.415 -17.553 1.00 92.31 202 LEU A N 1
ATOM 1670 C CA . LEU A 1 202 ? 16.078 3.253 -18.133 1.00 92.31 202 LEU A CA 1
ATOM 1671 C C . LEU A 1 202 ? 16.014 3.151 -19.659 1.00 92.31 202 LEU A C 1
ATOM 1673 O O . LEU A 1 202 ? 15.368 2.262 -20.218 1.00 92.31 202 LEU A O 1
ATOM 1677 N N . ASN A 1 203 ? 16.708 4.057 -20.343 1.00 91.31 203 ASN A N 1
ATOM 1678 C CA . ASN A 1 203 ? 17.052 3.850 -21.743 1.00 91.31 203 ASN A CA 1
ATOM 1679 C C . ASN A 1 203 ? 18.082 2.715 -21.839 1.00 91.31 203 ASN A C 1
ATOM 1681 O O . ASN A 1 203 ? 19.120 2.757 -21.182 1.00 91.31 203 ASN A O 1
ATOM 1685 N N . GLY A 1 204 ? 17.819 1.713 -22.669 1.00 90.38 204 GLY A N 1
ATOM 1686 C CA . GLY A 1 204 ? 18.691 0.549 -22.774 1.00 90.38 204 GLY A CA 1
ATOM 1687 C C . GLY A 1 204 ? 18.070 -0.551 -23.618 1.00 90.38 204 GLY A C 1
ATOM 1688 O O . GLY A 1 204 ? 17.061 -0.320 -24.281 1.00 90.38 204 GLY A O 1
ATOM 1689 N N . PHE A 1 205 ? 18.708 -1.722 -23.600 1.00 91.38 205 PHE A N 1
ATOM 1690 C CA . PHE A 1 205 ? 18.185 -2.924 -24.237 1.00 91.38 205 PHE A CA 1
ATOM 1691 C C . PHE A 1 205 ? 18.583 -4.195 -23.471 1.00 91.38 205 PHE A C 1
ATOM 1693 O O . PHE A 1 205 ? 19.657 -4.252 -22.873 1.00 91.38 205 PHE A O 1
ATOM 1700 N N . CYS A 1 206 ? 17.758 -5.247 -23.528 1.00 90.56 206 CYS A N 1
ATOM 1701 C CA . CYS A 1 206 ? 18.015 -6.538 -22.861 1.00 90.56 206 CYS A CA 1
ATOM 1702 C C . CYS A 1 206 ? 18.412 -7.672 -23.829 1.00 90.56 206 CYS A C 1
ATOM 1704 O O . CYS A 1 206 ? 18.228 -8.856 -23.525 1.00 90.56 206 CYS A O 1
ATOM 1706 N N . GLY A 1 207 ? 18.963 -7.325 -24.995 1.00 86.19 207 GLY A N 1
ATOM 1707 C CA . GLY A 1 207 ? 19.340 -8.274 -26.050 1.00 86.19 207 GLY A CA 1
ATOM 1708 C C . GLY A 1 207 ? 18.134 -8.983 -26.681 1.00 86.19 207 GLY A C 1
ATOM 1709 O O . GLY A 1 207 ? 17.076 -8.385 -26.850 1.00 86.19 207 GLY A O 1
ATOM 1710 N N . ASP A 1 208 ? 18.285 -10.277 -26.986 1.00 80.88 208 ASP A N 1
ATOM 1711 C CA . ASP A 1 208 ? 17.287 -11.134 -27.664 1.00 80.88 208 ASP A CA 1
ATOM 1712 C C . ASP A 1 208 ? 15.925 -11.265 -26.938 1.00 80.88 208 ASP A C 1
ATOM 1714 O O . ASP A 1 208 ? 14.990 -11.863 -27.470 1.00 80.88 208 ASP A O 1
ATOM 1718 N N . TYR A 1 209 ? 15.808 -10.748 -25.713 1.00 79.06 209 TYR A N 1
ATOM 1719 C CA . TYR A 1 209 ? 14.650 -10.944 -24.835 1.00 79.06 209 TYR A CA 1
ATOM 1720 C C . TYR A 1 209 ? 13.694 -9.747 -24.785 1.00 79.06 209 TYR A C 1
ATOM 1722 O O . TYR A 1 209 ? 12.669 -9.826 -24.115 1.00 79.06 209 TYR A O 1
ATOM 1730 N N . GLU A 1 210 ? 14.021 -8.625 -25.431 1.00 71.56 210 GLU A N 1
ATOM 1731 C CA . GLU A 1 210 ? 13.305 -7.366 -25.185 1.00 71.56 210 GLU A CA 1
ATOM 1732 C C . GLU A 1 210 ? 11.908 -7.267 -25.816 1.00 71.56 210 GLU A C 1
ATOM 1734 O O . GLU A 1 210 ? 11.069 -6.490 -25.375 1.00 71.56 210 GLU A O 1
ATOM 1739 N N . TRP A 1 211 ? 11.652 -8.102 -26.810 1.00 63.31 211 TRP A N 1
ATOM 1740 C CA . TRP A 1 211 ? 10.393 -8.369 -27.506 1.00 63.31 211 TRP A CA 1
ATOM 1741 C C . TRP A 1 211 ? 10.792 -9.378 -28.576 1.00 63.31 211 TRP A C 1
ATOM 1743 O O . TRP A 1 211 ? 11.874 -9.195 -29.118 1.00 63.31 211 TRP A O 1
ATOM 1753 N N . SER A 1 212 ? 10.020 -10.433 -28.862 1.00 56.22 212 SER A N 1
ATOM 1754 C CA . SER A 1 212 ? 10.463 -11.577 -29.684 1.00 56.22 212 SER A CA 1
ATOM 1755 C C . SER A 1 212 ? 11.173 -11.193 -31.003 1.00 56.22 212 SER A C 1
ATOM 1757 O O . SER A 1 212 ? 10.594 -11.217 -32.088 1.00 56.22 212 SER A O 1
ATOM 1759 N N . THR A 1 213 ? 12.471 -10.918 -30.943 1.00 50.25 213 THR A N 1
ATOM 1760 C CA . THR A 1 213 ? 13.382 -10.875 -32.085 1.00 50.25 213 THR A CA 1
ATOM 1761 C C . THR A 1 213 ? 13.761 -12.296 -32.486 1.00 50.25 213 THR A C 1
ATOM 1763 O O . THR A 1 213 ? 14.391 -12.516 -33.509 1.00 50.25 213 THR A O 1
ATOM 1766 N N . SER A 1 214 ? 13.263 -13.302 -31.764 1.00 45.94 214 SER A N 1
ATOM 1767 C CA . SER A 1 214 ? 13.280 -14.710 -32.146 1.00 45.94 214 SER A CA 1
ATOM 1768 C C . SER A 1 214 ? 12.495 -15.037 -33.428 1.00 45.94 214 SER A C 1
ATOM 1770 O O . SER A 1 214 ? 12.633 -16.159 -33.913 1.00 45.94 214 SER A O 1
ATOM 1772 N N . ILE A 1 215 ? 11.776 -14.086 -34.050 1.00 49.34 215 ILE A N 1
ATOM 1773 C CA . ILE A 1 215 ? 11.229 -14.266 -35.412 1.00 49.34 215 ILE A CA 1
ATOM 1774 C C . ILE A 1 215 ? 12.353 -14.464 -36.452 1.00 49.34 215 ILE A C 1
ATOM 1776 O O . ILE A 1 215 ? 12.127 -15.112 -37.471 1.00 49.34 215 ILE A O 1
ATOM 1780 N N . THR A 1 216 ? 13.590 -14.017 -36.207 1.00 43.84 216 THR A N 1
ATOM 1781 C CA . THR A 1 216 ? 14.698 -14.232 -37.160 1.00 43.84 216 THR A CA 1
ATOM 1782 C C . THR A 1 216 ? 15.504 -15.513 -36.941 1.00 43.84 216 THR A C 1
ATOM 1784 O O . THR A 1 216 ? 16.141 -15.973 -37.885 1.00 43.84 216 THR A O 1
ATOM 1787 N N . LYS A 1 217 ? 15.430 -16.183 -35.779 1.00 41.34 217 LYS A N 1
ATOM 1788 C CA . LYS A 1 217 ? 16.182 -17.445 -35.578 1.00 41.34 217 LYS A CA 1
ATOM 1789 C C . LYS A 1 217 ? 15.569 -18.653 -36.298 1.00 41.34 217 LYS A C 1
ATOM 1791 O O . LYS A 1 217 ? 16.275 -19.627 -36.543 1.00 41.34 217 LYS A O 1
ATOM 1796 N N . THR A 1 218 ? 14.296 -18.594 -36.690 1.00 40.41 218 THR A N 1
ATOM 1797 C CA . THR A 1 218 ? 13.674 -19.613 -37.560 1.00 40.41 218 THR A CA 1
ATOM 1798 C C . THR A 1 218 ? 13.809 -19.296 -39.051 1.00 40.41 218 THR A C 1
ATOM 1800 O O . THR A 1 218 ? 13.792 -20.223 -39.857 1.00 40.41 218 THR A O 1
ATOM 1803 N N . TYR A 1 219 ? 14.014 -18.030 -39.436 1.00 39.84 219 TYR A N 1
ATOM 1804 C CA . TYR A 1 219 ? 14.169 -17.646 -40.847 1.00 39.84 219 TYR A CA 1
ATOM 1805 C C . TYR A 1 219 ? 15.541 -18.006 -41.437 1.00 39.84 219 TYR A C 1
ATOM 1807 O O . TYR A 1 219 ? 15.611 -18.382 -42.607 1.00 39.84 219 TYR A O 1
ATOM 1815 N N . ASP A 1 220 ? 16.618 -17.972 -40.646 1.00 40.41 220 ASP A N 1
ATOM 1816 C CA . ASP A 1 220 ? 17.960 -18.301 -41.158 1.00 40.41 220 ASP A CA 1
ATOM 1817 C C . ASP A 1 220 ? 18.235 -19.810 -41.267 1.00 40.41 220 ASP A C 1
ATOM 1819 O O . ASP A 1 220 ? 19.050 -20.226 -42.090 1.00 40.41 220 ASP A O 1
ATOM 1823 N N . ASN A 1 221 ? 17.505 -20.654 -40.531 1.00 38.78 221 ASN A N 1
ATOM 1824 C CA . ASN A 1 221 ? 17.645 -22.112 -40.640 1.00 38.78 221 ASN A CA 1
ATOM 1825 C C . ASN A 1 221 ? 16.754 -22.747 -41.722 1.00 38.78 221 ASN A C 1
ATOM 1827 O O . ASN A 1 221 ? 17.011 -23.882 -42.117 1.00 38.78 221 ASN A O 1
ATOM 1831 N N . HIS A 1 222 ? 15.754 -22.028 -42.245 1.00 38.25 222 HIS A N 1
ATOM 1832 C CA . HIS A 1 222 ? 14.860 -22.535 -43.295 1.00 38.25 222 HIS A CA 1
ATOM 1833 C C . HIS A 1 222 ? 15.168 -22.014 -44.704 1.00 38.25 222 HIS A C 1
ATOM 1835 O O . HIS A 1 222 ? 14.536 -22.443 -45.661 1.00 38.25 222 HIS A O 1
ATOM 1841 N N . ARG A 1 223 ? 16.203 -21.186 -44.903 1.00 35.56 223 ARG A N 1
ATOM 1842 C CA . ARG A 1 223 ? 16.587 -20.698 -46.244 1.00 35.56 223 ARG A CA 1
ATOM 1843 C C . ARG A 1 223 ? 17.293 -21.736 -47.134 1.00 35.56 223 ARG A C 1
ATOM 1845 O O . ARG A 1 223 ? 17.948 -21.361 -48.106 1.00 35.56 223 ARG A O 1
ATOM 1852 N N . LYS A 1 224 ? 17.181 -23.026 -46.809 1.00 37.81 224 LYS A N 1
ATOM 1853 C CA . LYS A 1 224 ? 17.635 -24.124 -47.674 1.00 37.81 224 LYS A CA 1
ATOM 1854 C C . LYS A 1 224 ? 16.516 -24.941 -48.299 1.00 37.81 224 LYS A C 1
ATOM 1856 O O . LYS A 1 224 ? 16.807 -25.622 -49.267 1.00 37.81 224 LYS A O 1
ATOM 1861 N N . ASP A 1 225 ? 15.271 -24.807 -47.857 1.00 36.06 225 ASP A N 1
ATOM 1862 C CA . ASP A 1 225 ? 14.160 -25.538 -48.455 1.00 36.06 225 ASP A CA 1
ATOM 1863 C C . ASP A 1 225 ? 12.870 -24.729 -48.338 1.00 36.06 225 ASP A C 1
ATOM 1865 O O . ASP A 1 225 ? 12.653 -24.034 -47.352 1.00 36.06 225 ASP A O 1
ATOM 1869 N N . ILE A 1 226 ? 11.984 -24.906 -49.321 1.00 33.16 226 ILE A N 1
ATOM 1870 C CA . ILE A 1 226 ? 10.619 -24.360 -49.429 1.00 33.16 226 ILE A CA 1
ATOM 1871 C C . ILE A 1 226 ? 10.522 -23.128 -50.343 1.00 33.16 226 ILE A C 1
ATOM 1873 O O . ILE A 1 226 ? 10.206 -22.000 -49.970 1.00 33.16 226 ILE A O 1
ATOM 1877 N N . THR A 1 227 ? 10.669 -23.410 -51.637 1.00 31.45 227 THR A N 1
ATOM 1878 C CA . THR A 1 227 ? 9.632 -23.008 -52.587 1.00 31.45 227 THR A CA 1
ATOM 1879 C C . THR A 1 227 ? 8.264 -23.492 -52.094 1.00 31.45 227 THR A C 1
ATOM 1881 O O . THR A 1 227 ? 8.106 -24.679 -51.812 1.00 31.45 227 THR A O 1
ATOM 1884 N N . ASN A 1 228 ? 7.276 -22.599 -52.169 1.00 29.73 228 ASN A N 1
ATOM 1885 C CA . ASN A 1 228 ? 5.842 -22.871 -52.297 1.00 29.73 228 ASN A CA 1
ATOM 1886 C C . ASN A 1 228 ? 4.957 -22.869 -51.022 1.00 29.73 228 ASN A C 1
ATOM 1888 O O . ASN A 1 228 ? 5.259 -23.485 -50.008 1.00 29.73 228 ASN A O 1
ATOM 1892 N N . TYR A 1 229 ? 3.788 -22.238 -51.209 1.00 28.95 229 TYR A N 1
ATOM 1893 C CA . TYR A 1 229 ? 2.526 -22.272 -50.449 1.00 28.95 229 TYR A CA 1
ATOM 1894 C C . TYR A 1 229 ? 2.234 -21.262 -49.317 1.00 28.95 229 TYR A C 1
ATOM 1896 O O . TYR A 1 229 ? 2.527 -21.439 -48.141 1.00 28.95 229 TYR A O 1
ATOM 1904 N N . SER A 1 230 ? 1.491 -20.230 -49.737 1.00 34.34 230 SER A N 1
ATOM 1905 C CA . SER A 1 230 ? 0.270 -19.680 -49.131 1.00 34.34 230 SER A CA 1
ATOM 1906 C C . SER A 1 230 ? -0.286 -20.372 -47.875 1.00 34.34 230 SER A C 1
ATOM 1908 O O . SER A 1 230 ? -0.824 -21.475 -47.971 1.00 34.34 230 SER A O 1
ATOM 1910 N N . SER A 1 231 ? -0.294 -19.667 -46.738 1.00 28.23 231 SER A N 1
ATOM 1911 C CA . SER A 1 231 ? -1.435 -19.558 -45.799 1.00 28.23 231 SER A CA 1
ATOM 1912 C C . SER A 1 231 ? -1.047 -18.721 -44.569 1.00 28.23 231 SER A C 1
ATOM 1914 O O . SER A 1 231 ? -0.546 -19.225 -43.570 1.00 28.23 231 SER A O 1
ATOM 1916 N N . ILE A 1 232 ? -1.304 -17.410 -44.629 1.00 34.94 232 ILE A N 1
ATOM 1917 C CA . ILE A 1 232 ? -1.257 -16.528 -43.453 1.00 34.94 232 ILE A CA 1
ATOM 1918 C C . ILE A 1 232 ? -2.650 -16.541 -42.819 1.00 34.94 232 ILE A C 1
ATOM 1920 O O . ILE A 1 232 ? -3.499 -15.715 -43.133 1.00 34.94 232 ILE A O 1
ATOM 1924 N N . SER A 1 233 ? -2.900 -17.516 -41.951 1.00 30.09 233 SER A N 1
ATOM 1925 C CA . SER A 1 233 ? -4.023 -17.487 -41.009 1.00 30.09 233 SER A CA 1
ATOM 1926 C C . SER A 1 233 ? -3.790 -18.534 -39.922 1.00 30.09 233 SER A C 1
ATOM 1928 O O . SER A 1 233 ? -4.250 -19.665 -40.066 1.00 30.09 233 SER A O 1
ATOM 1930 N N . LYS A 1 234 ? -3.012 -18.177 -38.890 1.00 30.00 234 LYS A N 1
ATOM 1931 C CA . LYS A 1 234 ? -2.988 -18.762 -37.529 1.00 30.00 234 LYS A CA 1
ATOM 1932 C C . LYS A 1 234 ? -1.733 -18.277 -36.797 1.00 30.00 234 LYS A C 1
ATOM 1934 O O . LYS A 1 234 ? -0.726 -18.966 -36.724 1.00 30.00 234 LYS A O 1
ATOM 1939 N N . LEU A 1 235 ? -1.810 -17.073 -36.244 1.00 30.66 235 LEU A N 1
ATOM 1940 C CA . LEU A 1 235 ? -0.954 -16.655 -35.137 1.00 30.66 235 LEU A CA 1
ATOM 1941 C C . LEU A 1 235 ? -1.891 -16.258 -33.997 1.00 30.66 235 LEU A C 1
ATOM 1943 O O . LEU A 1 235 ? -2.264 -15.099 -33.858 1.00 30.66 235 LEU A O 1
ATOM 1947 N N . GLN A 1 236 ? -2.337 -17.253 -33.232 1.00 24.94 236 GLN A N 1
ATOM 1948 C CA . GLN A 1 236 ? -2.746 -17.022 -31.850 1.00 24.94 236 GLN A CA 1
ATOM 1949 C C . GLN A 1 236 ? -1.540 -17.345 -30.962 1.00 24.94 236 GLN A C 1
ATOM 1951 O O . GLN A 1 236 ? -0.835 -18.319 -31.248 1.00 24.94 236 GLN A O 1
ATOM 1956 N N . PRO A 1 237 ? -1.275 -16.556 -29.909 1.00 30.05 237 PRO A N 1
ATOM 1957 C CA . PRO A 1 237 ? -0.237 -16.892 -28.955 1.00 30.05 237 PRO A CA 1
ATOM 1958 C C . PRO A 1 237 ? -0.645 -18.173 -28.228 1.00 30.05 237 PRO A C 1
ATOM 1960 O O . PRO A 1 237 ? -1.643 -18.215 -27.513 1.00 30.05 237 PRO A O 1
ATOM 1963 N N . VAL A 1 238 ? 0.126 -19.236 -28.450 1.00 25.34 238 VAL A N 1
ATOM 1964 C CA . VAL A 1 238 ? 0.021 -20.483 -27.697 1.00 25.34 238 VAL A CA 1
ATOM 1965 C C . VAL A 1 238 ? 0.583 -20.206 -26.306 1.00 25.34 238 VAL A C 1
ATOM 1967 O O . VAL A 1 238 ? 1.796 -20.247 -26.098 1.00 25.34 238 VAL A O 1
ATOM 1970 N N . PHE A 1 239 ? -0.295 -19.908 -25.349 1.00 26.80 239 PHE A N 1
ATOM 1971 C CA . PHE A 1 239 ? 0.009 -20.150 -23.944 1.00 26.80 239 PHE A CA 1
ATOM 1972 C C . PHE A 1 239 ? 0.169 -21.663 -23.793 1.00 26.80 239 PHE A C 1
ATOM 1974 O O . PHE A 1 239 ? -0.794 -22.416 -23.905 1.00 26.80 239 PHE A O 1
ATOM 1981 N N . ARG A 1 240 ? 1.411 -22.125 -23.627 1.00 25.81 240 ARG A N 1
ATOM 1982 C CA . ARG A 1 240 ? 1.6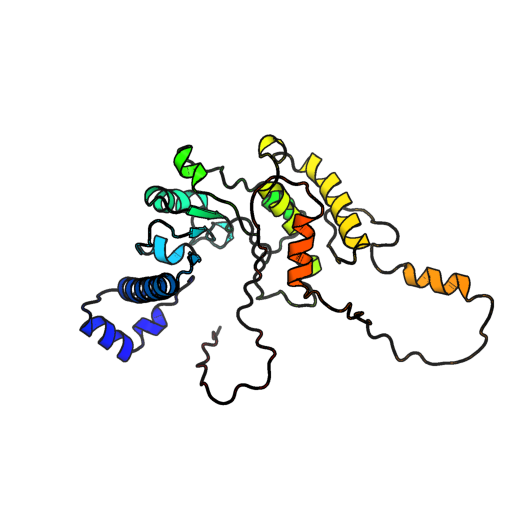72 -23.502 -23.210 1.00 25.81 240 ARG A CA 1
ATOM 1983 C C . ARG A 1 240 ? 1.141 -23.629 -21.787 1.00 25.81 240 ARG A C 1
ATOM 1985 O O . ARG A 1 240 ? 1.727 -23.060 -20.870 1.00 25.81 240 ARG A O 1
ATOM 1992 N N . GLU A 1 241 ? 0.046 -24.361 -21.621 1.00 28.88 241 GLU A N 1
ATOM 1993 C CA . GLU A 1 241 ? -0.338 -24.929 -20.333 1.00 28.88 241 GLU A CA 1
ATOM 1994 C C . GLU A 1 241 ? 0.819 -25.823 -19.869 1.00 28.88 241 GLU A C 1
ATOM 1996 O O . GLU A 1 241 ? 1.021 -26.926 -20.374 1.00 28.88 241 GLU A O 1
ATOM 2001 N N . SER A 1 242 ? 1.656 -25.312 -18.964 1.00 30.33 242 SER A N 1
ATOM 2002 C CA . SER A 1 242 ? 2.502 -26.171 -18.146 1.00 30.33 242 SER A CA 1
ATOM 2003 C C . SER A 1 242 ? 1.638 -26.660 -16.996 1.00 30.33 242 SER A C 1
ATOM 2005 O O . SER A 1 242 ? 1.198 -25.865 -16.163 1.00 30.33 242 SER A O 1
ATOM 2007 N N . GLU A 1 243 ? 1.379 -27.958 -16.991 1.00 35.19 243 GLU A N 1
ATOM 2008 C CA . GLU A 1 243 ? 0.627 -28.647 -15.958 1.00 35.19 243 GLU A CA 1
ATOM 2009 C C . GLU A 1 243 ? 1.166 -28.321 -14.549 1.00 35.19 243 GLU A C 1
ATOM 2011 O O . GLU A 1 243 ? 2.363 -28.414 -14.273 1.00 35.19 243 GLU A O 1
ATOM 2016 N N . ASN A 1 244 ? 0.224 -27.991 -13.661 1.00 36.41 244 ASN A N 1
ATOM 2017 C CA . ASN A 1 244 ? 0.280 -28.142 -12.203 1.00 36.41 244 ASN A CA 1
ATOM 2018 C C . ASN A 1 244 ? 1.035 -27.132 -11.323 1.00 36.41 244 ASN A C 1
ATOM 2020 O O . ASN A 1 244 ? 1.477 -27.525 -10.251 1.00 36.41 244 ASN A O 1
ATOM 2024 N N . LEU A 1 245 ? 1.055 -25.834 -11.654 1.00 31.78 245 LEU A N 1
ATOM 2025 C CA . LEU A 1 245 ? 1.056 -24.760 -10.636 1.00 31.78 245 LEU A CA 1
ATOM 2026 C C . LEU A 1 245 ? 0.308 -23.533 -11.177 1.00 31.78 245 LEU A C 1
ATOM 2028 O O . LEU A 1 245 ? 0.663 -23.017 -12.239 1.00 31.78 245 LEU A O 1
ATOM 2032 N N . ASN A 1 246 ? -0.712 -23.054 -10.458 1.00 32.66 246 ASN A N 1
ATOM 2033 C CA . ASN A 1 246 ? -1.432 -21.836 -10.842 1.00 32.66 246 ASN A CA 1
ATOM 2034 C C . ASN A 1 246 ? -0.495 -20.607 -10.774 1.00 32.66 246 ASN A C 1
ATOM 2036 O O . ASN A 1 246 ? 0.527 -20.621 -10.086 1.00 32.66 246 ASN A O 1
ATOM 2040 N N . ALA A 1 247 ? -0.817 -19.532 -11.500 1.00 33.19 247 ALA A N 1
ATOM 2041 C CA . ALA A 1 247 ? 0.039 -18.340 -11.585 1.00 33.19 247 ALA A CA 1
ATOM 2042 C C . ALA A 1 247 ? 0.395 -17.742 -10.202 1.00 33.19 247 ALA A C 1
ATOM 2044 O O . ALA A 1 247 ? 1.494 -17.220 -10.017 1.00 33.19 247 ALA A O 1
ATOM 2045 N N . CYS A 1 248 ? -0.485 -17.895 -9.205 1.00 29.77 248 CYS A N 1
ATOM 2046 C CA . CYS A 1 248 ? -0.235 -17.490 -7.819 1.00 29.77 248 CYS A CA 1
ATOM 2047 C C . CYS A 1 248 ? 0.816 -18.366 -7.114 1.00 29.77 248 CYS A C 1
ATOM 2049 O O . CYS A 1 248 ? 1.655 -17.854 -6.376 1.00 29.77 248 CYS A O 1
ATOM 2051 N N . GLN A 1 249 ? 0.823 -19.677 -7.360 1.00 28.28 249 GLN A N 1
ATOM 2052 C CA . GLN A 1 249 ? 1.824 -20.603 -6.823 1.00 28.28 249 GLN A CA 1
ATOM 2053 C C . GLN A 1 249 ? 3.205 -20.380 -7.449 1.00 28.28 249 GLN A C 1
ATOM 2055 O O . GLN A 1 249 ? 4.216 -20.518 -6.761 1.00 28.28 249 GLN A O 1
ATOM 2060 N N . GLN A 1 250 ? 3.262 -19.973 -8.721 1.00 30.36 250 GLN A N 1
ATOM 2061 C CA . GLN A 1 250 ? 4.522 -19.587 -9.364 1.00 30.36 250 GLN A CA 1
ATOM 2062 C C . GLN A 1 250 ? 5.091 -18.287 -8.766 1.00 30.36 250 GLN A C 1
ATOM 2064 O O . GLN A 1 250 ? 6.301 -18.185 -8.583 1.00 30.36 250 GLN A O 1
ATOM 2069 N N . LEU A 1 251 ? 4.231 -17.335 -8.379 1.00 35.53 251 LEU A N 1
ATOM 2070 C CA . LEU A 1 251 ? 4.609 -16.104 -7.667 1.00 35.53 251 LEU A CA 1
ATOM 2071 C C . LEU A 1 251 ? 5.139 -16.371 -6.247 1.00 35.53 251 LEU A C 1
ATOM 2073 O O . LEU A 1 251 ? 6.154 -15.797 -5.861 1.00 35.53 251 LEU A O 1
ATOM 2077 N N . ALA A 1 252 ? 4.508 -17.272 -5.489 1.00 28.31 252 ALA A N 1
ATOM 2078 C CA . ALA A 1 252 ? 4.953 -17.627 -4.137 1.00 28.31 252 ALA A CA 1
ATOM 2079 C C . ALA A 1 252 ? 6.269 -18.437 -4.133 1.00 28.31 252 ALA A C 1
ATOM 2081 O O . ALA A 1 252 ? 7.154 -18.177 -3.319 1.00 28.31 252 ALA A O 1
ATOM 2082 N N . ALA A 1 253 ? 6.444 -19.371 -5.078 1.00 25.95 253 ALA A N 1
ATOM 2083 C CA . ALA A 1 253 ? 7.690 -20.132 -5.233 1.00 25.95 253 ALA A CA 1
ATOM 2084 C C . ALA A 1 253 ? 8.863 -19.270 -5.748 1.00 25.95 253 ALA A C 1
ATOM 2086 O O . ALA A 1 253 ? 10.029 -19.562 -5.481 1.00 25.95 253 ALA A O 1
ATOM 2087 N N . PHE A 1 254 ? 8.573 -18.183 -6.472 1.00 34.34 254 PHE A N 1
ATOM 2088 C CA . PHE A 1 254 ? 9.578 -17.262 -7.007 1.00 34.34 254 PHE A CA 1
ATOM 2089 C C . PHE A 1 254 ? 10.340 -16.498 -5.913 1.00 34.34 254 PHE A C 1
ATOM 2091 O O . PHE A 1 254 ? 11.541 -16.254 -6.072 1.00 34.34 254 PHE A O 1
ATOM 2098 N N . VAL A 1 255 ? 9.666 -16.162 -4.807 1.00 33.72 255 VAL A N 1
ATOM 2099 C CA . VAL A 1 255 ? 10.268 -15.463 -3.659 1.00 33.72 255 VAL A CA 1
ATOM 2100 C C . VAL A 1 255 ? 11.130 -16.416 -2.822 1.00 33.72 255 VAL A C 1
ATOM 2102 O O . VAL A 1 255 ? 12.223 -16.036 -2.416 1.00 33.72 255 VAL A O 1
ATOM 2105 N N . SER A 1 256 ? 10.701 -17.668 -2.627 1.00 29.62 256 SER A N 1
ATOM 2106 C CA . SER A 1 256 ? 11.366 -18.601 -1.704 1.00 29.62 256 SER A CA 1
ATOM 2107 C C . SER A 1 256 ? 12.616 -19.297 -2.257 1.00 29.62 256 SER A C 1
ATOM 2109 O O . SER A 1 256 ? 13.478 -19.687 -1.479 1.00 29.62 256 SER A O 1
ATOM 2111 N N . HIS A 1 257 ? 12.753 -19.474 -3.578 1.00 28.25 257 HIS A N 1
ATOM 2112 C CA . HIS A 1 257 ? 13.828 -20.313 -4.138 1.00 28.25 257 HIS A CA 1
ATOM 2113 C C . HIS A 1 257 ? 15.087 -19.570 -4.620 1.00 28.25 257 HIS A C 1
ATOM 2115 O O . HIS A 1 257 ? 16.069 -20.221 -4.965 1.00 28.25 257 HIS A O 1
ATOM 2121 N N . ASN A 1 258 ? 15.096 -18.232 -4.663 1.00 36.41 258 ASN A N 1
ATOM 2122 C CA . ASN A 1 258 ? 16.242 -17.455 -5.177 1.00 36.41 258 ASN A CA 1
ATOM 2123 C C . ASN A 1 258 ? 16.957 -16.588 -4.127 1.00 36.41 258 ASN A C 1
ATOM 2125 O O . ASN A 1 258 ? 17.961 -15.962 -4.462 1.00 36.41 258 ASN A O 1
ATOM 2129 N N . TRP A 1 259 ? 16.469 -16.545 -2.887 1.00 41.78 259 TRP A N 1
ATOM 2130 C CA . TRP A 1 259 ? 17.003 -15.683 -1.832 1.00 41.78 259 TRP A CA 1
ATOM 2131 C C . TRP A 1 259 ? 17.030 -16.500 -0.539 1.00 41.78 259 TRP A C 1
ATOM 2133 O O . TRP A 1 259 ? 15.995 -16.985 -0.102 1.00 41.78 259 TRP A O 1
ATOM 2143 N N . GLY A 1 260 ? 18.242 -16.778 -0.051 1.00 26.67 260 GLY A N 1
ATOM 2144 C CA . GLY A 1 260 ? 18.560 -17.908 0.827 1.00 26.67 260 GLY A CA 1
ATOM 2145 C C . GLY A 1 260 ? 17.802 -18.004 2.154 1.00 26.67 260 GLY A C 1
ATOM 2146 O O . GLY A 1 260 ? 17.190 -17.051 2.626 1.00 26.67 260 GLY A O 1
ATOM 2147 N N . ASP A 1 261 ? 17.912 -19.195 2.748 1.00 28.48 261 ASP A N 1
ATOM 2148 C CA . ASP A 1 261 ? 17.329 -19.619 4.021 1.00 28.48 261 ASP A CA 1
ATOM 2149 C C . ASP A 1 261 ? 17.646 -18.653 5.176 1.00 28.48 261 ASP A C 1
ATOM 2151 O O . ASP A 1 261 ? 18.627 -18.805 5.905 1.00 28.48 261 ASP A O 1
ATOM 2155 N N . SER A 1 262 ? 16.779 -17.666 5.389 1.00 29.67 262 SER A N 1
ATOM 2156 C CA . SER A 1 262 ? 16.742 -16.872 6.616 1.00 29.67 262 SER A CA 1
ATOM 2157 C C . SER A 1 262 ? 15.309 -16.747 7.130 1.00 29.67 262 SER A C 1
ATOM 2159 O O . SER A 1 262 ? 14.717 -15.676 7.114 1.00 29.67 262 SER A O 1
ATOM 2161 N N . GLY A 1 263 ? 14.750 -17.875 7.574 1.00 27.27 263 GLY A N 1
ATOM 2162 C CA . GLY A 1 263 ? 13.969 -17.980 8.815 1.00 27.27 263 GLY A CA 1
ATOM 2163 C C . GLY A 1 263 ? 12.799 -17.026 9.101 1.00 27.27 263 GLY A C 1
ATOM 2164 O O . GLY A 1 263 ? 12.494 -16.866 10.279 1.00 27.27 263 GLY A O 1
ATOM 2165 N N . TRP A 1 264 ? 12.134 -16.428 8.107 1.00 25.52 264 TRP A N 1
ATOM 2166 C CA . TRP A 1 264 ? 10.906 -15.643 8.310 1.00 25.52 264 TRP A CA 1
ATOM 2167 C C . TRP A 1 264 ? 9.866 -15.934 7.217 1.00 25.52 264 TRP A C 1
ATOM 2169 O O . TRP A 1 264 ? 10.168 -15.927 6.024 1.00 25.52 264 TRP A O 1
ATOM 2179 N N . GLU A 1 265 ? 8.641 -16.249 7.641 1.00 26.61 265 GLU A N 1
ATOM 2180 C CA . GLU A 1 265 ? 7.540 -16.731 6.802 1.00 26.61 265 GLU A CA 1
ATOM 2181 C C . GLU A 1 265 ? 6.821 -15.589 6.049 1.00 26.61 265 GLU A C 1
ATOM 2183 O O . GLU A 1 265 ? 6.230 -14.711 6.666 1.00 26.61 265 GLU A O 1
ATOM 2188 N N . GLY A 1 266 ? 6.819 -15.665 4.710 1.00 25.34 266 GLY A N 1
ATOM 2189 C CA . GLY A 1 266 ? 5.720 -15.260 3.817 1.00 25.34 266 GLY A CA 1
ATOM 2190 C C . GLY A 1 266 ? 5.392 -13.767 3.645 1.00 25.34 266 GLY A C 1
ATOM 2191 O O . GLY A 1 266 ? 4.573 -13.224 4.375 1.00 25.34 266 GLY A O 1
ATOM 2192 N N . TYR A 1 267 ? 5.864 -13.153 2.552 1.00 32.34 267 TYR A N 1
ATOM 2193 C CA . TYR A 1 267 ? 5.277 -11.917 2.008 1.00 32.34 267 TYR A CA 1
ATOM 2194 C C . TYR A 1 267 ? 4.364 -12.248 0.822 1.00 32.34 267 TYR A C 1
ATOM 2196 O O . TYR A 1 267 ? 4.763 -12.965 -0.097 1.00 32.34 267 TYR A O 1
ATOM 2204 N N . SER A 1 268 ? 3.132 -11.740 0.849 1.00 26.47 268 SER A N 1
ATOM 2205 C CA . SER A 1 268 ? 2.128 -11.954 -0.198 1.00 26.47 268 SER A CA 1
ATOM 2206 C C . SER A 1 268 ? 1.949 -10.686 -1.029 1.00 26.47 268 SER A C 1
ATOM 2208 O O . SER A 1 268 ? 1.749 -9.608 -0.482 1.00 26.47 268 SER A O 1
ATOM 2210 N N . VAL A 1 269 ? 1.988 -10.812 -2.357 1.00 27.52 269 VAL A N 1
ATOM 2211 C CA . VAL A 1 269 ? 1.489 -9.777 -3.273 1.00 27.52 269 VAL A CA 1
ATOM 2212 C C . VAL A 1 269 ? 0.010 -10.076 -3.501 1.00 27.52 269 VAL A C 1
ATOM 2214 O O . VAL A 1 269 ? -0.322 -10.995 -4.251 1.00 27.52 269 VAL A O 1
ATOM 2217 N N . TYR A 1 270 ? -0.880 -9.345 -2.831 1.00 27.98 270 TYR A N 1
ATOM 2218 C CA . TYR A 1 270 ? -2.318 -9.461 -3.062 1.00 27.98 270 TYR A CA 1
ATOM 2219 C C . TYR A 1 270 ? -2.755 -8.527 -4.193 1.00 27.98 270 TYR A C 1
ATOM 2221 O O . TYR A 1 270 ? -2.459 -7.336 -4.201 1.00 27.98 270 TYR A O 1
ATOM 2229 N N . THR A 1 271 ? -3.498 -9.077 -5.152 1.00 25.44 271 THR A N 1
ATOM 2230 C CA . THR A 1 271 ? -4.323 -8.283 -6.067 1.00 25.44 271 THR A CA 1
ATOM 2231 C C . THR A 1 271 ? -5.752 -8.341 -5.534 1.00 25.44 271 THR A C 1
ATOM 2233 O O . THR A 1 271 ? -6.371 -9.402 -5.506 1.00 25.44 271 THR A O 1
ATOM 2236 N N . SER A 1 272 ? -6.280 -7.223 -5.040 1.00 26.91 272 SER A N 1
ATOM 2237 C CA . SER A 1 272 ? -7.699 -7.106 -4.698 1.00 26.91 272 SER A CA 1
ATOM 2238 C C . SER A 1 272 ? -8.499 -6.913 -5.989 1.00 26.91 272 SER A C 1
ATOM 2240 O O . SER A 1 272 ? -8.780 -5.803 -6.438 1.00 26.91 272 SER A O 1
ATOM 2242 N N . THR A 1 273 ? -8.885 -8.011 -6.631 1.00 25.19 273 THR A N 1
ATOM 2243 C CA . THR A 1 273 ? -9.958 -7.963 -7.628 1.00 25.19 273 THR A CA 1
ATOM 2244 C C . THR A 1 273 ? -11.291 -7.843 -6.893 1.00 25.19 273 THR A C 1
ATOM 2246 O O . THR A 1 273 ? -11.865 -8.849 -6.471 1.00 25.19 273 THR A O 1
ATOM 2249 N N . GLN A 1 274 ? -11.826 -6.627 -6.754 1.00 29.17 274 GLN A N 1
ATOM 2250 C CA . GLN A 1 274 ? -13.280 -6.494 -6.709 1.00 29.17 274 GLN A CA 1
ATOM 2251 C C . GLN A 1 274 ? -13.797 -6.876 -8.102 1.00 29.17 274 GLN A C 1
ATOM 2253 O O . GLN A 1 274 ? -13.685 -6.106 -9.047 1.00 29.17 274 GLN A O 1
ATOM 2258 N N . ASN A 1 275 ? -14.368 -8.079 -8.198 1.00 31.14 275 ASN A N 1
ATOM 2259 C CA . ASN A 1 275 ? -15.030 -8.672 -9.365 1.00 31.14 275 ASN A CA 1
ATOM 2260 C C . ASN A 1 275 ? -14.123 -9.259 -10.455 1.00 31.14 275 ASN A C 1
ATOM 2262 O O . ASN A 1 275 ? -13.715 -8.569 -11.380 1.00 31.14 275 ASN A O 1
ATOM 2266 N N . GLN A 1 276 ? -13.986 -10.586 -10.432 1.00 25.39 276 GLN A N 1
ATOM 2267 C CA . GLN A 1 276 ? -14.097 -11.432 -11.626 1.00 25.39 276 GLN A CA 1
ATOM 2268 C C . GLN A 1 276 ? -14.396 -12.875 -11.182 1.00 25.39 276 GLN A C 1
ATOM 2270 O O . GLN A 1 276 ? -13.516 -13.723 -11.095 1.00 25.39 276 GLN A O 1
ATOM 2275 N N . CYS A 1 277 ? -15.667 -13.162 -10.877 1.00 24.02 277 CYS A N 1
ATOM 2276 C CA . CYS A 1 277 ? -16.152 -14.541 -10.901 1.00 24.02 277 CYS A CA 1
ATOM 2277 C C . CYS A 1 277 ? -16.314 -14.941 -12.371 1.00 24.02 277 CYS A C 1
ATOM 2279 O O . CYS A 1 277 ? -17.339 -14.648 -12.986 1.00 24.02 277 CYS A O 1
ATOM 2281 N N . LEU A 1 278 ? -15.296 -15.577 -12.945 1.00 27.61 278 LEU A N 1
ATOM 2282 C CA . LEU A 1 278 ? -15.471 -16.420 -14.124 1.00 27.61 278 LEU A CA 1
ATOM 2283 C C . LEU A 1 278 ? -15.839 -17.819 -13.632 1.00 27.61 278 LEU A C 1
ATOM 2285 O O . LEU A 1 278 ? -14.999 -18.707 -13.602 1.00 27.61 278 LEU A O 1
ATOM 2289 N N . ASP A 1 279 ? -17.091 -17.987 -13.212 1.00 26.53 279 ASP A N 1
ATOM 2290 C CA . ASP A 1 279 ? -17.700 -19.312 -13.175 1.00 26.53 279 ASP A CA 1
ATOM 2291 C C . ASP A 1 279 ? -19.200 -19.188 -13.457 1.00 26.53 279 ASP A C 1
ATOM 2293 O O . ASP A 1 279 ? -20.000 -18.697 -12.656 1.00 26.53 279 ASP A O 1
ATOM 2297 N N . THR A 1 280 ? -19.576 -19.568 -14.673 1.00 29.23 280 THR A N 1
ATOM 2298 C CA . THR A 1 280 ? -20.963 -19.710 -15.104 1.00 29.23 280 THR A CA 1
ATOM 2299 C C . THR A 1 280 ? -21.504 -21.016 -14.536 1.00 29.23 280 THR A C 1
ATOM 2301 O O . THR A 1 280 ? -21.460 -22.025 -15.229 1.00 29.23 280 THR A O 1
ATOM 2304 N N . ASN A 1 281 ? -21.939 -21.009 -13.272 1.00 30.33 281 ASN A N 1
ATOM 2305 C CA . ASN A 1 281 ? -22.976 -21.891 -12.712 1.00 30.33 281 ASN A CA 1
ATOM 2306 C C . ASN A 1 281 ? -23.119 -21.652 -11.202 1.00 30.33 281 ASN A C 1
ATOM 2308 O O . ASN A 1 281 ? -22.566 -22.382 -10.388 1.00 30.33 281 ASN A O 1
ATOM 2312 N N . CYS A 1 282 ? -23.914 -20.652 -10.831 1.00 26.61 282 CYS A N 1
ATOM 2313 C CA . CYS A 1 282 ? -24.518 -20.574 -9.504 1.00 26.61 282 CYS A CA 1
ATOM 2314 C C . CYS A 1 282 ? -25.974 -20.143 -9.683 1.00 26.61 282 CYS A C 1
ATOM 2316 O O . CYS A 1 282 ? -26.278 -18.957 -9.825 1.00 26.61 282 CYS A O 1
ATOM 2318 N N . ASP A 1 283 ? -26.866 -21.130 -9.708 1.00 25.16 283 ASP A N 1
ATOM 2319 C CA . ASP A 1 283 ? -28.293 -20.918 -9.524 1.00 25.16 283 ASP A CA 1
ATOM 2320 C C . ASP A 1 283 ? -28.544 -20.289 -8.144 1.00 25.16 283 ASP A C 1
ATOM 2322 O O . ASP A 1 283 ? -28.166 -20.835 -7.109 1.00 25.16 283 ASP A O 1
ATOM 2326 N N . GLY A 1 284 ? -29.225 -19.141 -8.138 1.00 29.70 284 GLY A N 1
ATOM 2327 C CA . GLY A 1 284 ? -30.069 -18.735 -7.017 1.00 29.70 284 GLY A CA 1
ATOM 2328 C C . GLY A 1 284 ? -29.405 -18.083 -5.803 1.00 29.70 284 GLY A C 1
ATOM 2329 O O . GLY A 1 284 ? -29.659 -18.531 -4.694 1.00 29.70 284 GLY A O 1
ATOM 2330 N N . ILE A 1 285 ? -28.688 -16.962 -5.961 1.00 24.78 285 ILE A N 1
ATOM 2331 C CA . ILE A 1 285 ? -28.577 -15.930 -4.905 1.00 24.78 285 ILE A CA 1
ATOM 2332 C C . ILE A 1 285 ? -28.620 -14.542 -5.567 1.00 24.78 285 ILE A C 1
ATOM 2334 O O . ILE A 1 285 ? -27.779 -14.207 -6.397 1.00 24.78 285 ILE A O 1
ATOM 2338 N N . GLN A 1 286 ? -29.624 -13.727 -5.225 1.00 24.83 286 GLN A N 1
ATOM 2339 C CA . GLN A 1 286 ? -29.720 -12.332 -5.668 1.00 24.83 286 GLN A CA 1
ATOM 2340 C C . GLN A 1 286 ? -28.563 -11.504 -5.082 1.00 24.83 286 GLN A C 1
ATOM 2342 O O . GLN A 1 286 ? -28.591 -11.138 -3.911 1.00 24.83 286 GLN A O 1
ATOM 2347 N N . CYS A 1 287 ? -27.577 -11.152 -5.909 1.00 23.11 287 CYS A N 1
ATOM 2348 C CA . CYS A 1 287 ? -26.631 -10.075 -5.609 1.00 23.11 287 CYS A CA 1
ATOM 2349 C C . CYS A 1 287 ? -27.230 -8.732 -6.050 1.00 23.11 287 CYS A C 1
ATOM 2351 O O . CYS A 1 287 ? -27.310 -8.425 -7.242 1.00 23.11 287 CYS A O 1
ATOM 2353 N N . SER A 1 288 ? -27.654 -7.916 -5.087 1.00 23.58 288 SER A N 1
ATOM 2354 C CA . SER A 1 288 ? -28.046 -6.524 -5.312 1.00 23.58 288 SER A CA 1
ATOM 2355 C C . SER A 1 288 ? -26.839 -5.696 -5.777 1.00 23.58 288 SER A C 1
ATOM 2357 O O . SER A 1 288 ? -25.898 -5.468 -5.020 1.00 23.58 288 SER A O 1
ATOM 2359 N N . ARG A 1 289 ? -26.879 -5.255 -7.041 1.00 22.56 289 ARG A N 1
ATOM 2360 C CA . ARG A 1 289 ? -25.939 -4.309 -7.666 1.00 22.56 289 ARG A CA 1
ATOM 2361 C C . ARG A 1 289 ? -25.990 -2.943 -6.976 1.00 22.56 289 ARG A C 1
ATOM 2363 O O . ARG A 1 289 ? -27.041 -2.310 -6.971 1.00 22.56 289 ARG A O 1
ATOM 2370 N N . LEU A 1 290 ? -24.837 -2.434 -6.545 1.00 23.12 290 LEU A N 1
ATOM 2371 C CA . LEU A 1 290 ? -24.596 -0.999 -6.377 1.00 23.12 290 LEU A CA 1
ATOM 2372 C C . LEU A 1 290 ? -23.636 -0.554 -7.485 1.00 23.12 290 LEU A C 1
ATOM 2374 O O . LEU A 1 290 ? -22.431 -0.764 -7.415 1.00 23.12 290 LEU A O 1
ATOM 2378 N N . THR A 1 291 ? -24.194 0.004 -8.557 1.00 24.12 291 THR A N 1
ATOM 2379 C CA . THR A 1 291 ? -23.442 0.675 -9.626 1.00 24.12 291 THR A CA 1
ATOM 2380 C C . THR A 1 291 ? -23.422 2.176 -9.358 1.00 24.12 291 THR A C 1
ATOM 2382 O O . THR A 1 291 ? -24.486 2.780 -9.218 1.00 24.12 291 THR A O 1
ATOM 2385 N N . ARG A 1 292 ? -22.229 2.779 -9.338 1.00 28.09 292 ARG A N 1
ATOM 2386 C CA . ARG A 1 292 ? -22.016 4.232 -9.272 1.00 28.09 292 ARG A CA 1
ATOM 2387 C C . ARG A 1 292 ? -22.574 4.892 -10.544 1.00 28.09 292 ARG A C 1
ATOM 2389 O O . ARG A 1 292 ? -22.186 4.515 -11.649 1.00 28.09 292 ARG A O 1
ATOM 2396 N N . ARG A 1 293 ? -23.493 5.853 -10.401 1.00 22.05 293 ARG A N 1
ATOM 2397 C CA . ARG A 1 293 ? -23.759 6.872 -11.434 1.00 22.05 293 ARG A CA 1
ATOM 2398 C C . ARG A 1 293 ? -22.803 8.045 -11.193 1.00 22.05 293 ARG A C 1
ATOM 2400 O O . ARG A 1 293 ? -22.476 8.309 -10.040 1.00 22.05 293 ARG A O 1
ATOM 2407 N N . GLN A 1 294 ? -22.332 8.614 -12.304 1.00 36.56 294 GLN A N 1
ATOM 2408 C CA . GLN A 1 294 ? -21.295 9.647 -12.436 1.00 36.56 294 GLN A CA 1
ATOM 2409 C C . GLN A 1 294 ? -21.476 10.844 -11.506 1.00 36.56 294 GLN A C 1
ATOM 2411 O O . GLN A 1 294 ? -22.644 11.240 -11.297 1.00 36.56 294 GLN A O 1
#

Organism: NCBI:txid334625

pLDDT: mean 75.35, std 28.24, range [22.05, 98.56]

Radius of gyration: 24.31 Å; chains: 1; bounding box: 59×45×73 Å

Sequence (294 aa):
MDEVYYECWESNPEIKKFMHDLNMTTTAQLEQYYVKRTLENVKKIGYKYMTWQDPVDNGVEMASDSVVQLWKDTELGPIYKPWGEYIKPIAKKKYQMVLSSCWYLNYISYGQDWKKYYNCDPHNFTGTTEEKNLIIGGEACLWSEYVDGTNLLARLWPRASAVAEKLWSNPLDTDNTDSAQFRLDEHRCRMLRRGIPAQPILNGFCGDYEWSTSITKTYDNHRKDITNYSSISKLQPVFRESENLNACQQLAAFVSHNWGDSGWEGYSVYTSTQNQCLDTNCDGIQCSRLTRRQ

InterPro domains:
  IPR015883 Beta-hexosaminidase, catalytic domain [PF00728] (2-170)
  IPR017853 Glycoside hydrolase superfamily [SSF51445] (1-206)
  IPR025705 Beta-hexosaminidase [PR00738] (135-151)
  IPR025705 Beta-hexosaminidase [PR00738] (152-169)
  IPR025705 Beta-hexosaminidase [PTHR22600] (2-206)

Secondary structure (DSSP, 8-state):
-----HHHHHH-HHHHHHHHHTT--SHHHHHHHHHHHHHHHHHHHT---EEESHHHHTTPPPPTT-EEEE---GGG-TTSPPHHHHHHHHHHTT-EEEE-TT-BSSS--SS-THHHHHH--TT-SS--HHHHTTEEEE--B--STT--TTTHHHHHTTHHHHHHHHHHS-GGGSS-HHHHHHHHHHHHHHHHHTT--PPPSSS---GGGTTTTTHHHHHTTSTTS-----------------TT--HHHHHHHHHHSSS---S----------S---------S------PPP-

Foldseek 3Di:
DDDDDCVVLVVDPVSVVVCVVVVHDDVLVVVLVVVVVVLVVCVVVPDADEEECVNVVSVRDDPLAYEYEQAFACVVHVVTHHSLVSLVSVLVSVAAYAYANQQALLDDDPAQSLVSLLQDQQQPHDDDPSSSVSHPYYARAREPPPDDPVCPQQSCPPSVVSRVCNRPDDVVVRNDPVVVLVVRQVVQLVCLVVVRQHHHNDPDDSPCRNPNPVVVVVVVVPVPDDDDDDDPDDDDDDPPPPPDDDPQRVVFVVVDPPDDDDDDDDDHHDHPPPDDPPDPDDPDDDDDDDDDDD